Protein AF-A0A8T3L165-F1 (afdb_monomer)

Solvent-accessible surface area (backbone atoms only — not comparable to full-atom values): 11305 Å² total; per-residue (Å²): 134,58,75,65,61,55,51,54,49,50,52,52,50,51,49,52,52,51,53,49,50,53,52,50,53,54,50,51,52,52,50,52,52,51,52,49,52,53,52,53,44,52,54,48,36,54,53,34,47,54,52,31,51,54,48,51,57,51,43,74,76,36,69,90,54,77,60,66,61,44,54,52,29,54,53,50,37,53,51,45,52,49,53,54,72,68,32,74,77,54,68,39,77,89,33,47,66,62,51,51,52,52,52,55,49,53,53,52,49,51,54,51,49,53,52,51,52,53,51,52,51,52,41,50,52,42,48,52,41,54,60,47,48,50,51,52,49,53,51,49,58,75,73,36,92,78,59,61,64,66,62,51,50,50,53,50,49,40,38,49,48,38,55,47,34,62,74,63,74,46,82,63,41,63,57,56,46,50,55,41,50,53,55,54,57,71,55,77,65,96,39,71,71,59,44,55,52,33,49,79,69,69,73,49,120

pLDDT: mean 82.95, std 9.97, range [42.88, 96.94]

Radius of gyration: 33.5 Å; Cα contacts (8 Å, |Δi|>4): 102; chains: 1; bounding box: 68×26×113 Å

Sequence (205 aa):
MTLTGNIYAAVLAAFFVGALFFYTDSQTSRLLQLHSTVYDTIGDIERFEEQLDLHLLKASFFIYYNFDHSHSQLRKIRKRIAEIRENAYLQDPVFAETLAEFGQYEVKLAEKEELILRFATINSLIQNSTTHIPSLTARYLSLFEQSDGQYFKELSRITSAVFLASRSLDKDFLTELRQGVNRLQEYHFKNDAQARMALTLGLTY

Structure (mmCIF, N/CA/C/O backbone):
data_AF-A0A8T3L165-F1
#
_entry.id   AF-A0A8T3L165-F1
#
loop_
_atom_site.group_PDB
_atom_site.id
_atom_site.type_symbol
_atom_site.label_atom_id
_atom_site.label_alt_id
_atom_site.label_comp_id
_atom_site.label_asym_id
_atom_site.label_entity_id
_atom_site.label_seq_id
_atom_site.pdbx_PDB_ins_code
_atom_site.Cartn_x
_atom_site.Cartn_y
_atom_site.Cartn_z
_atom_site.occupancy
_atom_site.B_iso_or_equiv
_atom_site.auth_seq_id
_atom_site.auth_comp_id
_atom_site.auth_asym_id
_atom_site.auth_atom_id
_atom_site.pdbx_PDB_model_num
ATOM 1 N N . MET A 1 1 ? 40.916 3.786 -65.315 1.00 54.97 1 MET A N 1
ATOM 2 C CA . MET A 1 1 ? 40.173 2.987 -64.317 1.00 54.97 1 MET A CA 1
ATOM 3 C C . MET A 1 1 ? 39.649 1.746 -65.011 1.00 54.97 1 MET A C 1
ATOM 5 O O . MET A 1 1 ? 38.899 1.879 -65.968 1.00 54.97 1 MET A O 1
ATOM 9 N N . THR A 1 2 ? 40.120 0.561 -64.628 1.00 66.12 2 THR A N 1
ATOM 10 C CA . THR A 1 2 ? 39.670 -0.702 -65.225 1.00 66.12 2 THR A CA 1
ATOM 11 C C . THR A 1 2 ? 38.274 -1.044 -64.706 1.00 66.12 2 THR A C 1
ATOM 13 O O . THR A 1 2 ? 37.984 -0.844 -63.529 1.00 66.12 2 THR A O 1
ATOM 16 N N . LEU A 1 3 ? 37.407 -1.558 -65.585 1.00 72.75 3 LEU A N 1
ATOM 17 C CA . LEU A 1 3 ? 36.021 -1.948 -65.281 1.00 72.75 3 LEU A CA 1
ATOM 18 C C . LEU A 1 3 ? 35.925 -2.826 -64.015 1.00 72.75 3 LEU A C 1
ATOM 20 O O . LEU A 1 3 ? 35.000 -2.695 -63.220 1.00 72.75 3 LEU A O 1
ATOM 24 N N . THR A 1 4 ? 36.938 -3.665 -63.795 1.00 76.69 4 THR A N 1
ATOM 25 C CA . THR A 1 4 ? 37.092 -4.527 -62.620 1.00 76.69 4 THR A CA 1
ATOM 26 C C . THR A 1 4 ? 37.265 -3.749 -61.314 1.00 76.69 4 THR A C 1
ATOM 28 O O . THR A 1 4 ? 36.644 -4.106 -60.320 1.00 76.69 4 THR A O 1
ATOM 31 N N . GLY A 1 5 ? 38.029 -2.652 -61.303 1.00 80.56 5 GLY A N 1
ATOM 32 C CA . GLY A 1 5 ? 38.211 -1.807 -60.116 1.00 80.56 5 GLY A CA 1
ATOM 33 C C . GLY A 1 5 ? 36.912 -1.148 -59.644 1.00 80.56 5 GLY A C 1
ATOM 34 O O . GLY A 1 5 ? 36.661 -1.073 -58.443 1.00 80.56 5 GLY A O 1
ATOM 35 N N . ASN A 1 6 ? 36.044 -0.758 -60.582 1.00 83.50 6 ASN A N 1
ATOM 36 C CA . ASN A 1 6 ? 34.731 -0.191 -60.261 1.00 83.50 6 ASN A CA 1
ATOM 37 C C . ASN A 1 6 ? 33.781 -1.245 -59.669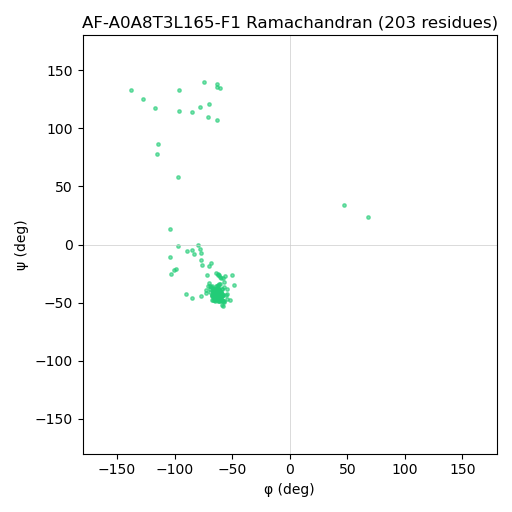 1.00 83.50 6 ASN A C 1
ATOM 39 O O . ASN A 1 6 ? 33.015 -0.934 -58.761 1.00 83.50 6 ASN A O 1
ATOM 43 N N . ILE A 1 7 ? 33.859 -2.496 -60.139 1.00 85.94 7 ILE A N 1
ATOM 44 C CA . ILE A 1 7 ? 33.065 -3.611 -59.601 1.00 85.94 7 ILE A CA 1
ATOM 45 C C . ILE A 1 7 ? 33.499 -3.936 -58.166 1.00 85.94 7 ILE A C 1
ATOM 47 O O . ILE A 1 7 ? 32.648 -4.051 -57.287 1.00 85.94 7 ILE A O 1
ATOM 51 N N . TYR A 1 8 ? 34.807 -4.012 -57.890 1.00 89.56 8 TYR A N 1
ATOM 52 C CA . TYR A 1 8 ? 35.297 -4.243 -56.525 1.00 89.56 8 TYR A CA 1
ATOM 53 C C . TYR A 1 8 ? 34.913 -3.110 -55.566 1.00 89.56 8 TYR A C 1
ATOM 55 O O . TYR A 1 8 ? 34.490 -3.386 -54.444 1.00 89.56 8 TYR A O 1
ATOM 63 N N . ALA A 1 9 ? 34.996 -1.852 -56.011 1.00 88.19 9 ALA A N 1
ATOM 64 C CA . ALA A 1 9 ? 34.559 -0.704 -55.219 1.00 88.19 9 ALA A CA 1
ATOM 65 C C . ALA A 1 9 ? 33.050 -0.749 -54.915 1.00 88.19 9 ALA A C 1
ATOM 67 O O . ALA A 1 9 ? 32.649 -0.484 -53.783 1.00 88.19 9 ALA A O 1
ATOM 68 N N . ALA A 1 10 ? 32.219 -1.142 -55.888 1.00 89.69 10 ALA A N 1
ATOM 69 C CA . ALA A 1 10 ? 30.776 -1.285 -55.698 1.00 89.69 10 ALA A CA 1
ATOM 70 C C . ALA A 1 10 ? 30.421 -2.404 -54.705 1.00 89.69 10 ALA A C 1
ATOM 72 O O . ALA A 1 10 ? 29.557 -2.212 -53.853 1.00 89.69 10 ALA A O 1
ATOM 73 N N . VAL A 1 11 ? 31.110 -3.549 -54.765 1.00 91.12 11 VAL A N 1
ATOM 74 C CA . VAL A 1 11 ? 30.907 -4.661 -53.818 1.00 91.12 11 VAL A CA 1
ATOM 75 C C . VAL A 1 11 ? 31.330 -4.268 -52.400 1.00 91.12 11 VAL A C 1
ATOM 77 O O . VAL A 1 11 ? 30.601 -4.544 -51.449 1.00 91.12 11 VAL A O 1
ATOM 80 N N . LEU A 1 12 ? 32.463 -3.576 -52.247 1.00 92.69 12 LEU A N 1
ATOM 81 C CA . LEU A 1 12 ? 32.908 -3.045 -50.954 1.00 92.69 12 LEU A CA 1
ATOM 82 C C . LEU A 1 12 ? 31.909 -2.035 -50.385 1.00 92.69 12 LEU A C 1
ATOM 84 O O . LEU A 1 12 ? 31.540 -2.137 -49.218 1.00 92.69 12 LEU A O 1
ATOM 88 N N . ALA A 1 13 ? 31.427 -1.099 -51.205 1.00 92.00 13 ALA A N 1
ATOM 89 C CA . ALA A 1 13 ? 30.412 -0.138 -50.788 1.00 92.00 13 ALA A CA 1
ATOM 90 C C . ALA A 1 13 ? 29.114 -0.840 -50.357 1.00 92.00 13 ALA A C 1
ATOM 92 O O . ALA A 1 13 ? 28.582 -0.532 -49.294 1.00 92.00 13 ALA A O 1
ATOM 93 N N . ALA A 1 14 ? 28.643 -1.828 -51.124 1.00 92.44 14 ALA A N 1
ATOM 94 C CA . ALA A 1 14 ? 27.463 -2.616 -50.772 1.00 92.44 14 ALA A CA 1
ATOM 95 C C . ALA A 1 14 ? 27.650 -3.389 -49.455 1.00 92.44 14 ALA A C 1
ATOM 97 O O . ALA A 1 14 ? 26.736 -3.427 -48.634 1.00 92.44 14 ALA A O 1
ATOM 98 N N . PHE A 1 15 ? 28.841 -3.949 -49.215 1.00 94.69 15 PHE A N 1
ATOM 99 C CA . PHE A 1 15 ? 29.172 -4.609 -47.953 1.00 94.69 15 PHE A CA 1
ATOM 100 C C . PHE A 1 15 ? 29.147 -3.631 -46.772 1.00 94.69 15 PHE A C 1
ATOM 102 O O . PHE A 1 15 ? 28.523 -3.925 -45.756 1.00 94.69 15 PHE A O 1
ATOM 109 N N . PHE A 1 16 ? 29.764 -2.453 -46.906 1.00 93.69 16 PHE A N 1
ATOM 110 C CA . PHE A 1 16 ? 29.745 -1.431 -45.856 1.00 93.69 16 PHE A CA 1
ATOM 111 C C . PHE A 1 16 ? 28.333 -0.923 -45.565 1.00 93.69 16 PHE A C 1
ATOM 113 O O . PHE A 1 16 ? 27.973 -0.786 -44.399 1.00 93.69 16 PHE A O 1
ATOM 120 N N . VAL A 1 17 ? 27.518 -0.691 -46.597 1.00 92.38 17 VAL A N 1
ATOM 121 C CA . VAL A 1 17 ? 26.114 -0.292 -46.428 1.00 92.38 17 VAL A CA 1
ATOM 122 C C . VAL A 1 17 ? 25.317 -1.400 -45.739 1.00 92.38 17 VAL A C 1
ATOM 124 O O . VAL A 1 17 ? 24.579 -1.112 -44.803 1.00 92.38 17 VAL A O 1
ATOM 127 N N . GLY A 1 18 ? 25.500 -2.662 -46.138 1.00 90.12 18 GLY A N 1
ATOM 128 C CA . GLY A 1 18 ? 24.843 -3.804 -45.498 1.00 90.12 18 GLY A CA 1
ATOM 129 C C . GLY A 1 18 ? 25.248 -3.979 -44.032 1.00 90.12 18 GLY A C 1
ATOM 130 O O . GLY A 1 18 ? 24.388 -4.167 -43.173 1.00 90.12 18 GLY A O 1
ATOM 131 N N . ALA A 1 19 ? 26.540 -3.853 -43.724 1.00 90.00 19 ALA A N 1
ATOM 132 C CA . ALA A 1 19 ? 27.054 -3.925 -42.359 1.00 90.00 19 ALA A CA 1
ATOM 133 C C . ALA A 1 19 ? 26.548 -2.762 -41.492 1.00 90.00 19 ALA A C 1
ATOM 135 O O . ALA A 1 19 ? 26.150 -2.977 -40.348 1.00 90.00 19 ALA A O 1
ATOM 136 N N . LEU A 1 20 ? 26.519 -1.543 -42.039 1.00 91.31 20 LEU A N 1
ATOM 137 C CA . LEU A 1 20 ? 26.003 -0.366 -41.346 1.00 91.31 20 LEU A CA 1
ATOM 138 C C . LEU A 1 20 ? 24.500 -0.489 -41.089 1.00 91.31 20 LEU A C 1
ATOM 140 O O . LEU A 1 20 ? 24.067 -0.215 -39.975 1.00 91.31 20 LEU A O 1
ATOM 144 N N . PHE A 1 21 ? 23.734 -0.974 -42.071 1.00 92.25 21 PHE A N 1
ATOM 145 C CA . PHE A 1 21 ? 22.305 -1.242 -41.921 1.00 92.25 21 PHE A CA 1
ATOM 146 C C . PHE A 1 21 ? 22.038 -2.257 -40.804 1.00 92.25 21 PHE A C 1
ATOM 148 O O . PHE A 1 21 ? 21.228 -1.995 -39.917 1.00 92.25 21 PHE A O 1
ATOM 155 N N . PHE A 1 22 ? 22.769 -3.376 -40.791 1.00 89.88 22 PHE A N 1
ATOM 156 C CA . PHE A 1 22 ? 22.630 -4.401 -39.754 1.00 89.88 22 PHE A CA 1
ATOM 157 C C . PHE A 1 22 ? 23.020 -3.879 -38.364 1.00 89.88 22 PHE A C 1
ATOM 159 O O . PHE A 1 22 ? 22.353 -4.168 -37.372 1.00 89.88 22 PHE A O 1
ATOM 166 N N . TYR A 1 23 ? 24.074 -3.062 -38.284 1.00 90.81 23 TYR A N 1
ATOM 167 C CA . TYR A 1 23 ? 24.472 -2.406 -37.041 1.00 90.81 23 TYR A CA 1
ATOM 168 C C . TYR A 1 23 ? 23.391 -1.443 -36.532 1.00 90.81 23 TYR A C 1
ATOM 170 O O . TYR A 1 23 ? 23.036 -1.493 -35.353 1.00 90.81 23 TYR A O 1
ATOM 178 N N . THR A 1 24 ? 22.833 -0.597 -37.405 1.00 87.44 24 THR A N 1
ATOM 179 C CA . THR A 1 24 ? 21.750 0.319 -37.026 1.00 87.44 24 THR A CA 1
ATOM 180 C C . THR A 1 24 ? 20.494 -0.429 -36.606 1.00 87.44 24 THR A C 1
ATOM 182 O O . THR A 1 24 ? 19.945 -0.115 -35.559 1.00 87.44 24 THR A O 1
ATOM 185 N N . ASP A 1 25 ? 20.087 -1.461 -37.346 1.00 87.44 25 ASP A N 1
ATOM 186 C CA . ASP A 1 25 ? 18.903 -2.262 -37.029 1.00 87.44 25 ASP A CA 1
ATOM 187 C C . ASP A 1 25 ? 19.039 -2.963 -35.669 1.00 87.44 25 ASP A C 1
ATOM 189 O O . ASP A 1 25 ? 18.139 -2.897 -34.827 1.00 87.44 25 ASP A O 1
ATOM 193 N N . SER A 1 26 ? 20.215 -3.538 -35.393 1.00 86.44 26 SER A N 1
ATOM 194 C CA . SER A 1 26 ? 20.511 -4.155 -34.099 1.00 86.44 26 SER A CA 1
ATOM 195 C C . SER A 1 26 ? 20.467 -3.148 -32.948 1.00 86.44 26 SER A C 1
ATOM 197 O O . SER A 1 26 ? 19.946 -3.473 -31.878 1.00 86.44 26 SER A O 1
ATOM 199 N N . GLN A 1 27 ? 21.018 -1.945 -33.130 1.00 83.25 27 GLN A N 1
ATOM 200 C CA . GLN A 1 27 ? 21.039 -0.924 -32.080 1.00 83.25 27 GLN A CA 1
ATOM 201 C C . GLN A 1 27 ? 19.657 -0.308 -31.858 1.00 83.25 27 GLN A C 1
ATOM 203 O O . GLN A 1 27 ? 19.239 -0.146 -30.712 1.00 83.25 27 GLN A O 1
ATOM 208 N N . THR A 1 28 ? 18.914 -0.028 -32.929 1.00 83.94 28 THR A N 1
ATOM 209 C CA . THR A 1 28 ? 17.535 0.465 -32.856 1.00 83.94 28 THR A CA 1
ATOM 210 C C . THR A 1 28 ? 16.626 -0.558 -32.185 1.00 83.94 28 THR A C 1
ATOM 212 O O . THR A 1 28 ? 15.884 -0.199 -31.274 1.00 83.94 28 THR A O 1
ATOM 215 N N . SER A 1 29 ? 16.726 -1.837 -32.553 1.00 81.62 29 SER A N 1
ATOM 216 C CA . SER A 1 29 ? 15.946 -2.908 -31.923 1.00 81.62 29 SER A CA 1
ATOM 217 C C . SER A 1 29 ? 16.237 -3.021 -30.426 1.00 81.62 29 SER A C 1
ATOM 219 O O . SER A 1 29 ? 15.312 -3.134 -29.621 1.00 81.62 29 SER A O 1
ATOM 221 N N . ARG A 1 30 ? 17.512 -2.923 -30.026 1.00 77.75 30 ARG A N 1
ATOM 222 C CA . ARG A 1 30 ? 17.910 -2.941 -28.613 1.00 77.75 30 ARG A CA 1
ATOM 223 C C . ARG A 1 30 ? 17.371 -1.732 -27.846 1.00 77.75 30 ARG A C 1
ATOM 225 O O . ARG A 1 30 ? 16.877 -1.893 -26.733 1.00 77.75 30 ARG A O 1
ATOM 232 N N . LEU A 1 31 ? 17.441 -0.541 -28.438 1.00 80.62 31 LEU A N 1
ATOM 233 C CA . LEU A 1 31 ? 16.913 0.690 -27.848 1.00 80.62 31 LEU A CA 1
ATOM 234 C C . LEU A 1 31 ? 15.390 0.606 -27.652 1.00 80.62 31 LEU A C 1
ATOM 236 O O . LEU A 1 31 ? 14.887 0.931 -26.580 1.00 80.62 31 LEU A O 1
ATOM 240 N N . LEU A 1 32 ? 14.663 0.115 -28.660 1.00 82.19 32 LEU A N 1
ATOM 241 C CA . LEU A 1 32 ? 13.211 -0.067 -28.597 1.00 82.19 32 LEU A CA 1
ATOM 242 C C . LEU A 1 32 ? 12.805 -1.072 -27.515 1.00 82.19 32 LEU A C 1
ATOM 244 O O . LEU A 1 32 ? 11.874 -0.808 -26.759 1.00 82.19 32 LEU A O 1
ATOM 248 N N . GLN A 1 33 ? 13.520 -2.195 -27.394 1.00 81.50 33 GLN A N 1
ATOM 249 C CA . GLN A 1 33 ? 13.271 -3.176 -26.333 1.00 81.50 33 GLN A CA 1
ATOM 250 C C . GLN A 1 33 ? 13.492 -2.588 -24.935 1.00 81.50 33 GLN A C 1
ATOM 252 O O . GLN A 1 33 ? 12.694 -2.839 -24.028 1.00 81.50 33 GLN A O 1
ATOM 257 N N . LEU A 1 34 ? 14.547 -1.788 -24.755 1.00 78.88 34 LEU A N 1
ATOM 258 C CA . LEU A 1 34 ? 14.828 -1.119 -23.485 1.00 78.88 34 LEU A CA 1
ATOM 259 C C . LEU A 1 34 ? 13.734 -0.108 -23.131 1.00 78.88 34 LEU A C 1
ATOM 261 O O . LEU A 1 34 ? 13.211 -0.159 -22.019 1.00 78.88 34 LEU A O 1
ATOM 265 N N . HIS A 1 35 ? 13.330 0.742 -24.080 1.00 82.94 35 HIS A N 1
ATOM 266 C CA . HIS A 1 35 ? 12.216 1.668 -23.874 1.00 82.94 35 HIS A CA 1
ATOM 267 C C . HIS A 1 35 ? 10.923 0.933 -23.529 1.00 82.94 35 HIS A C 1
ATOM 269 O O . HIS A 1 35 ? 10.284 1.293 -22.546 1.00 82.94 35 HIS A O 1
ATOM 275 N N . SER A 1 36 ? 10.566 -0.114 -24.282 1.00 84.94 36 SER A N 1
ATOM 276 C CA . SER A 1 36 ? 9.379 -0.930 -23.997 1.00 84.94 36 SER A CA 1
ATOM 277 C C . SER A 1 36 ? 9.415 -1.467 -22.572 1.00 84.94 36 SER A C 1
ATOM 279 O O . SER A 1 36 ? 8.453 -1.304 -21.840 1.00 84.94 36 SER A O 1
ATOM 281 N N . THR A 1 37 ? 10.553 -2.017 -22.141 1.00 85.69 37 THR A N 1
ATOM 282 C CA . THR A 1 37 ? 10.697 -2.583 -20.793 1.00 85.69 37 THR A CA 1
ATOM 283 C C . THR A 1 37 ? 10.477 -1.532 -19.703 1.00 85.69 37 THR A C 1
ATOM 285 O O . THR A 1 37 ? 9.804 -1.804 -18.709 1.00 85.69 37 THR A O 1
ATOM 288 N N . VAL A 1 38 ? 11.029 -0.326 -19.872 1.00 85.75 38 VAL A N 1
ATOM 289 C CA . VAL A 1 38 ? 10.831 0.772 -18.914 1.00 85.75 38 VAL A CA 1
ATOM 290 C C . VAL A 1 38 ? 9.366 1.204 -18.900 1.00 85.75 38 VAL A C 1
ATOM 292 O O . VAL A 1 38 ? 8.776 1.273 -17.826 1.00 85.75 38 VAL A O 1
ATOM 295 N N . TYR A 1 39 ? 8.756 1.411 -20.068 1.00 87.94 39 TYR A N 1
ATOM 296 C CA . TYR A 1 39 ? 7.337 1.759 -20.176 1.00 87.94 39 TYR A CA 1
ATOM 297 C C . TYR A 1 39 ? 6.423 0.707 -19.545 1.00 87.94 39 TYR A C 1
ATOM 299 O O . TYR A 1 39 ? 5.533 1.060 -18.776 1.00 87.94 39 TYR A O 1
ATOM 307 N N . ASP A 1 40 ? 6.676 -0.575 -19.800 1.00 90.25 40 ASP A N 1
ATOM 308 C CA . ASP A 1 40 ? 5.917 -1.682 -19.216 1.00 90.25 40 ASP A CA 1
ATOM 309 C C . ASP A 1 40 ? 6.058 -1.703 -17.688 1.00 90.25 40 ASP A C 1
ATOM 311 O O . ASP A 1 40 ? 5.090 -1.945 -16.968 1.00 90.25 40 ASP A O 1
ATOM 315 N N . THR A 1 41 ? 7.256 -1.400 -17.175 1.00 89.75 41 THR A N 1
ATOM 316 C CA . THR A 1 41 ? 7.516 -1.327 -15.731 1.00 89.75 41 THR A CA 1
ATOM 317 C C . THR A 1 41 ? 6.759 -0.169 -15.082 1.00 89.75 41 THR A C 1
ATOM 319 O O . THR A 1 41 ? 6.192 -0.340 -14.002 1.00 89.75 41 THR A O 1
ATOM 322 N N . ILE A 1 42 ? 6.708 0.988 -15.745 1.00 90.75 42 ILE A N 1
ATOM 323 C CA . ILE A 1 42 ? 5.940 2.155 -15.292 1.00 90.75 42 ILE A CA 1
ATOM 324 C C . ILE A 1 42 ? 4.443 1.846 -15.307 1.00 90.75 42 ILE A C 1
ATOM 326 O O . ILE A 1 42 ? 3.777 2.029 -14.291 1.00 90.75 42 ILE A O 1
ATOM 330 N N . GLY A 1 43 ? 3.929 1.289 -16.405 1.00 93.06 43 GLY A N 1
ATOM 331 C CA . GLY A 1 43 ? 2.522 0.899 -16.501 1.00 93.06 43 GLY A CA 1
ATOM 332 C C . GLY A 1 43 ? 2.129 -0.157 -15.461 1.00 93.06 43 GLY A C 1
ATOM 333 O O . GLY A 1 43 ? 1.024 -0.134 -14.920 1.00 93.06 43 GLY A O 1
ATOM 334 N N . ASP A 1 44 ? 3.043 -1.066 -15.113 1.00 94.56 44 ASP A N 1
ATOM 335 C CA . ASP A 1 44 ? 2.841 -2.009 -14.015 1.00 94.56 44 ASP A CA 1
ATOM 336 C C . ASP A 1 44 ? 2.749 -1.316 -12.650 1.00 94.56 44 ASP A C 1
ATOM 338 O O . ASP A 1 44 ? 1.890 -1.690 -11.849 1.00 94.56 44 ASP A O 1
ATOM 342 N N . ILE A 1 45 ? 3.612 -0.329 -12.380 1.00 94.50 45 ILE A N 1
ATOM 343 C CA . ILE A 1 45 ? 3.568 0.475 -11.149 1.00 94.50 45 ILE A CA 1
ATOM 344 C C . ILE A 1 45 ? 2.215 1.175 -11.032 1.00 94.50 45 ILE A C 1
ATOM 346 O O . ILE A 1 45 ? 1.540 0.999 -10.018 1.00 94.50 45 ILE A O 1
ATOM 350 N N . GLU A 1 46 ? 1.793 1.884 -12.080 1.00 94.31 46 GLU A N 1
ATOM 351 C CA . GLU A 1 46 ? 0.509 2.594 -12.123 1.00 94.31 46 GLU A CA 1
ATOM 352 C C . GLU A 1 46 ? -0.658 1.639 -11.861 1.00 94.31 46 GLU A C 1
ATOM 354 O O . GLU A 1 46 ? -1.478 1.866 -10.973 1.00 94.31 46 GLU A O 1
ATOM 359 N N . ARG A 1 47 ? -0.684 0.491 -12.546 1.00 96.94 47 ARG A N 1
ATOM 360 C CA . ARG A 1 47 ? -1.724 -0.526 -12.352 1.00 96.94 47 ARG A CA 1
ATOM 361 C C . ARG A 1 47 ? -1.751 -1.078 -10.924 1.00 96.94 47 ARG A C 1
ATOM 363 O O . ARG A 1 47 ? -2.828 -1.351 -10.388 1.00 96.94 47 ARG A O 1
ATOM 370 N N . PHE A 1 48 ? -0.594 -1.320 -10.306 1.00 96.38 48 PHE A N 1
ATOM 371 C CA . PHE A 1 48 ? -0.549 -1.781 -8.915 1.00 96.38 48 PHE A CA 1
ATOM 372 C C . PHE A 1 48 ? -0.978 -0.688 -7.936 1.00 96.38 48 PHE A C 1
ATOM 374 O O . PHE A 1 48 ? -1.603 -1.009 -6.923 1.00 96.38 48 PHE A O 1
ATOM 381 N N . GLU A 1 49 ? -0.696 0.577 -8.240 1.00 94.81 49 GLU A N 1
ATOM 382 C CA . GLU A 1 49 ? -1.149 1.721 -7.455 1.00 94.81 49 GLU A CA 1
ATOM 383 C C . GLU A 1 49 ? -2.671 1.900 -7.537 1.00 94.81 49 GLU A C 1
ATOM 385 O O . GLU A 1 49 ? -3.324 2.001 -6.500 1.00 94.81 49 GLU A O 1
ATOM 390 N N . GLU A 1 50 ? -3.267 1.789 -8.725 1.00 95.25 50 GLU A N 1
ATOM 391 C CA . GLU A 1 50 ? -4.727 1.791 -8.890 1.00 95.25 50 GLU A CA 1
ATOM 392 C C . GLU A 1 50 ? -5.396 0.656 -8.100 1.00 95.25 50 GLU A C 1
ATOM 394 O O . GLU A 1 50 ? -6.419 0.846 -7.436 1.00 95.25 50 GLU A O 1
ATOM 399 N N . GLN A 1 51 ? -4.810 -0.547 -8.138 1.00 94.56 51 GLN A N 1
ATOM 400 C CA . GLN A 1 51 ? -5.303 -1.681 -7.353 1.00 94.56 51 GLN A CA 1
ATOM 401 C C . GLN A 1 51 ? -5.186 -1.419 -5.851 1.00 94.56 51 GLN A C 1
ATOM 403 O O . GLN A 1 51 ? -6.105 -1.755 -5.100 1.00 94.56 51 GLN A O 1
ATOM 408 N N . LEU A 1 52 ? -4.072 -0.837 -5.403 1.00 94.38 52 LEU A N 1
ATOM 409 C CA . LEU A 1 52 ? -3.876 -0.444 -4.012 1.00 94.38 52 LEU A CA 1
ATOM 410 C C . LEU A 1 52 ? -4.952 0.557 -3.580 1.00 94.38 52 LEU A C 1
ATOM 412 O O . LEU A 1 52 ? -5.610 0.330 -2.566 1.00 94.38 52 LEU A O 1
ATOM 416 N N . ASP A 1 53 ? -5.194 1.596 -4.371 1.00 93.06 53 ASP A N 1
ATOM 417 C CA . ASP A 1 53 ? -6.181 2.631 -4.068 1.00 93.06 53 ASP A CA 1
ATOM 418 C C . ASP A 1 53 ? -7.604 2.068 -4.022 1.00 93.06 53 ASP A C 1
ATOM 420 O O . ASP A 1 53 ? -8.363 2.367 -3.098 1.00 93.06 53 ASP A O 1
ATOM 424 N N . LEU A 1 54 ? -7.952 1.155 -4.934 1.00 92.56 54 LEU A N 1
ATOM 425 C CA . LEU A 1 54 ? -9.219 0.422 -4.888 1.00 92.56 54 LEU A CA 1
ATOM 426 C C . LEU A 1 54 ? -9.368 -0.374 -3.580 1.00 92.56 54 LEU A C 1
ATOM 428 O O . LEU A 1 54 ? -10.447 -0.411 -2.983 1.00 92.56 54 LEU A O 1
ATOM 432 N N . HIS A 1 55 ? -8.304 -1.047 -3.142 1.00 89.88 55 HIS A N 1
ATOM 433 C CA . HIS A 1 55 ? -8.309 -1.817 -1.902 1.00 89.88 55 HIS A CA 1
ATOM 434 C C . HIS A 1 55 ? -8.448 -0.912 -0.672 1.00 89.88 55 HIS A C 1
ATOM 436 O O . HIS A 1 55 ? -9.220 -1.243 0.227 1.00 89.88 55 HIS A O 1
ATOM 442 N N . LEU A 1 56 ? -7.778 0.241 -0.646 1.00 89.38 56 LEU A N 1
ATOM 443 C CA . LEU A 1 56 ? -7.906 1.227 0.431 1.00 89.38 56 LEU A CA 1
ATOM 444 C C . LEU A 1 56 ? -9.301 1.852 0.476 1.00 89.38 56 LEU A C 1
ATOM 446 O O . LEU A 1 56 ? -9.878 1.976 1.553 1.00 89.38 56 LEU A O 1
ATOM 450 N N . LEU A 1 57 ? -9.882 2.162 -0.685 1.00 89.12 57 LEU A N 1
ATOM 451 C CA . LEU A 1 57 ? -11.252 2.656 -0.781 1.00 89.12 57 LEU A CA 1
ATOM 452 C C . LEU A 1 57 ? -12.253 1.618 -0.265 1.00 89.12 57 LEU A C 1
ATOM 454 O O . LEU A 1 57 ? -13.162 1.945 0.487 1.00 89.12 57 LEU A O 1
A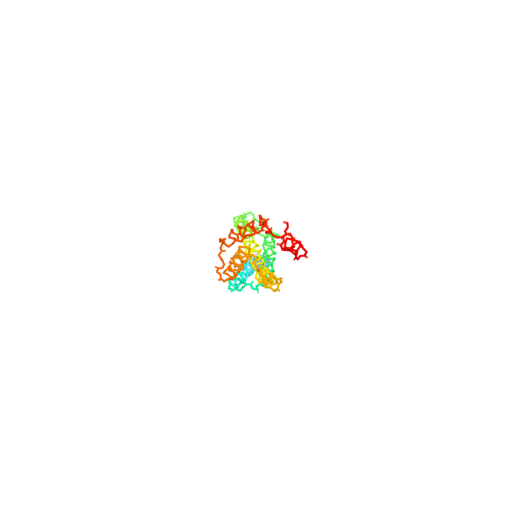TOM 458 N N . LYS A 1 58 ? -12.090 0.337 -0.612 1.00 86.75 58 LYS A N 1
ATOM 459 C CA . LYS A 1 58 ? -12.926 -0.725 -0.028 1.00 86.75 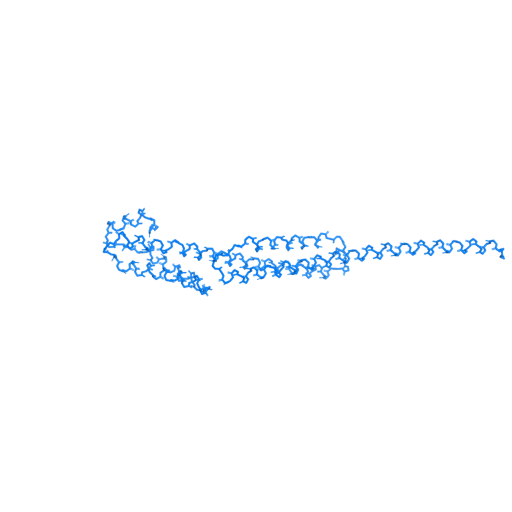58 LYS A CA 1
ATOM 460 C C . LYS A 1 58 ? -12.735 -0.793 1.486 1.00 86.75 58 LYS A C 1
ATOM 462 O O . LYS A 1 58 ? -13.715 -0.859 2.223 1.00 86.75 58 LYS A O 1
ATOM 467 N N . ALA A 1 59 ? -11.493 -0.728 1.953 1.00 84.31 59 ALA A N 1
ATOM 468 C CA . ALA A 1 59 ? -11.169 -0.761 3.372 1.00 84.31 59 ALA A CA 1
ATOM 469 C C . ALA A 1 59 ? -11.758 0.418 4.164 1.00 84.31 59 ALA A C 1
ATOM 471 O O . ALA A 1 59 ? -12.005 0.274 5.357 1.00 84.31 59 ALA A O 1
ATOM 472 N N . SER A 1 60 ? -12.025 1.564 3.527 1.00 81.00 60 SER A N 1
ATOM 473 C CA . SER A 1 60 ? -12.706 2.686 4.184 1.00 81.00 60 SER A CA 1
ATOM 474 C C . SER A 1 60 ? -14.212 2.473 4.353 1.00 81.00 60 SER A C 1
ATOM 476 O O . SER A 1 60 ? -14.829 3.145 5.169 1.00 81.00 60 SER A O 1
ATOM 478 N N . PHE A 1 61 ? -14.831 1.545 3.621 1.00 80.56 61 PHE A N 1
ATOM 479 C CA . PHE A 1 61 ? -16.254 1.222 3.793 1.00 80.56 61 PHE A CA 1
ATOM 480 C C . PHE A 1 61 ? -16.501 -0.019 4.655 1.00 80.56 61 PHE A C 1
ATOM 482 O O . PHE A 1 61 ? -17.594 -0.176 5.201 1.00 80.56 61 PHE A O 1
ATOM 489 N N . PHE A 1 62 ? -15.513 -0.906 4.793 1.00 78.19 62 PHE A N 1
ATOM 490 C CA . PHE A 1 62 ? -15.665 -2.175 5.502 1.00 78.19 62 PHE A CA 1
ATOM 491 C C . PHE A 1 62 ? -14.751 -2.247 6.732 1.00 78.19 62 PHE A C 1
ATOM 493 O O . PHE A 1 62 ? -13.534 -2.284 6.600 1.00 78.19 62 PHE A O 1
ATOM 500 N N . ILE A 1 63 ? -15.347 -2.362 7.927 1.00 67.50 63 ILE A N 1
ATOM 501 C CA . ILE A 1 63 ? -14.622 -2.526 9.207 1.00 67.50 63 ILE A CA 1
ATOM 502 C C . ILE A 1 63 ? -13.729 -3.778 9.195 1.00 67.50 63 ILE A C 1
ATOM 504 O O . ILE A 1 63 ? -12.619 -3.760 9.713 1.00 67.50 63 ILE A O 1
ATOM 508 N N . TYR A 1 64 ? -14.212 -4.867 8.591 1.00 70.69 64 TYR A N 1
ATOM 509 C CA . TYR A 1 64 ? -13.544 -6.172 8.553 1.00 70.69 64 TYR A CA 1
ATOM 510 C C . TYR A 1 64 ? -12.773 -6.361 7.247 1.00 70.69 64 TYR A C 1
ATOM 512 O O . TYR A 1 64 ? -13.059 -7.270 6.464 1.00 70.69 64 TYR A O 1
ATOM 520 N N . TYR A 1 65 ? -11.836 -5.460 6.969 1.00 78.94 65 TYR A N 1
ATOM 521 C CA . TYR A 1 65 ? -11.056 -5.509 5.740 1.00 78.94 65 TYR A CA 1
ATOM 522 C C . TYR A 1 65 ? -9.702 -6.201 5.939 1.00 78.94 65 TYR A C 1
ATOM 524 O O . TYR A 1 65 ? -8.963 -5.881 6.868 1.00 78.94 65 TYR A O 1
ATOM 532 N N . ASN A 1 66 ? -9.348 -7.126 5.039 1.00 79.88 66 ASN A N 1
ATOM 533 C CA . ASN A 1 66 ? -8.030 -7.759 5.037 1.00 79.88 66 ASN A CA 1
ATOM 534 C C . ASN A 1 66 ? -7.001 -6.902 4.270 1.00 79.88 66 ASN A C 1
ATOM 536 O O . ASN A 1 66 ? -7.069 -6.773 3.045 1.00 79.88 66 ASN A O 1
ATOM 540 N N . PHE A 1 67 ? -6.011 -6.373 4.991 1.00 85.31 67 PHE A N 1
ATOM 541 C CA . PHE A 1 67 ? -4.935 -5.536 4.451 1.00 85.31 67 PHE A CA 1
ATOM 542 C C . PHE A 1 67 ? -3.814 -6.300 3.724 1.00 85.31 67 PHE A C 1
ATOM 544 O O . PHE A 1 67 ? -2.958 -5.662 3.108 1.00 85.31 67 PHE A O 1
ATOM 551 N N . ASP A 1 68 ? -3.834 -7.637 3.699 1.00 86.94 68 ASP A N 1
ATOM 552 C CA . ASP A 1 68 ? -2.844 -8.461 2.984 1.00 86.94 68 ASP A CA 1
ATOM 553 C C . ASP A 1 68 ? -2.726 -8.079 1.504 1.00 86.94 68 ASP A C 1
ATOM 555 O O . ASP A 1 68 ? -1.631 -8.032 0.938 1.00 86.94 68 ASP A O 1
ATOM 559 N N . HIS A 1 69 ? -3.858 -7.762 0.869 1.00 88.50 69 HIS A N 1
ATOM 560 C CA . HIS A 1 69 ? -3.873 -7.323 -0.522 1.00 88.50 69 HIS A CA 1
ATOM 561 C C . HIS A 1 69 ? -3.141 -5.992 -0.701 1.00 88.50 69 HIS A C 1
ATOM 563 O O . HIS A 1 69 ? -2.312 -5.883 -1.603 1.00 88.50 69 HIS A O 1
ATOM 569 N N . SER A 1 70 ? -3.373 -5.015 0.180 1.00 89.62 70 SER A N 1
ATOM 570 C CA . SER A 1 70 ? -2.684 -3.721 0.145 1.00 89.62 70 SER A CA 1
ATOM 571 C C . SER A 1 70 ? -1.172 -3.889 0.336 1.00 89.62 70 SER A C 1
ATOM 573 O O . SER A 1 70 ? -0.386 -3.345 -0.439 1.00 89.62 70 SER A O 1
ATOM 575 N N . HIS A 1 71 ? -0.750 -4.723 1.292 1.00 90.56 71 HIS A N 1
ATOM 576 C CA . HIS A 1 71 ? 0.666 -5.052 1.491 1.00 90.56 71 HIS A CA 1
ATOM 577 C C . HIS A 1 71 ? 1.288 -5.749 0.277 1.00 90.56 71 HIS A C 1
ATOM 579 O O . HIS A 1 71 ? 2.419 -5.445 -0.108 1.00 90.56 71 HIS A O 1
ATOM 585 N N . SER A 1 72 ? 0.552 -6.664 -0.357 1.00 92.88 72 SER A N 1
ATOM 586 C CA . SER A 1 72 ? 1.000 -7.336 -1.575 1.00 92.88 72 SER A CA 1
ATOM 587 C C . SER A 1 72 ? 1.240 -6.345 -2.716 1.00 92.88 72 SER A C 1
ATOM 589 O O . SER A 1 72 ? 2.277 -6.435 -3.376 1.00 92.88 72 SER A O 1
ATOM 591 N N . GLN A 1 73 ? 0.331 -5.385 -2.930 1.00 93.19 73 GLN A N 1
ATOM 592 C CA . GLN A 1 73 ? 0.500 -4.373 -3.979 1.00 93.19 73 GLN A CA 1
ATOM 593 C C . GLN A 1 73 ? 1.684 -3.448 -3.691 1.00 93.19 73 GLN A C 1
ATOM 595 O O . GLN A 1 73 ? 2.531 -3.282 -4.564 1.00 93.19 73 GLN A O 1
ATOM 600 N N . LEU A 1 74 ? 1.836 -2.955 -2.456 1.00 93.56 74 LEU A N 1
ATOM 601 C CA . LEU A 1 74 ? 3.007 -2.162 -2.051 1.00 93.56 74 LEU A CA 1
ATOM 602 C C . LEU A 1 74 ? 4.326 -2.902 -2.321 1.00 93.56 74 LEU A C 1
ATOM 604 O O . LEU A 1 74 ? 5.267 -2.332 -2.872 1.00 93.56 74 LEU A O 1
ATOM 608 N N . ARG A 1 75 ? 4.387 -4.204 -2.006 1.00 94.75 75 ARG A N 1
ATOM 609 C CA . ARG A 1 75 ? 5.573 -5.028 -2.283 1.00 94.75 75 ARG A CA 1
ATOM 610 C C . ARG A 1 75 ? 5.866 -5.141 -3.780 1.00 94.75 75 ARG A C 1
ATOM 612 O O . ARG A 1 75 ? 7.032 -5.138 -4.169 1.00 94.75 75 ARG A O 1
ATOM 619 N N . LYS A 1 76 ? 4.833 -5.271 -4.617 1.00 95.31 76 LYS A N 1
ATOM 620 C CA . LYS A 1 76 ? 4.993 -5.320 -6.079 1.00 95.31 76 LYS A CA 1
ATOM 621 C C . LYS A 1 76 ? 5.477 -3.982 -6.633 1.00 95.31 76 LYS A C 1
ATOM 623 O O . LYS A 1 76 ? 6.412 -3.996 -7.426 1.00 95.31 76 LYS A O 1
ATOM 628 N N . ILE A 1 77 ? 4.915 -2.862 -6.170 1.00 94.50 77 ILE A N 1
ATOM 629 C CA . ILE A 1 77 ? 5.357 -1.513 -6.554 1.00 94.50 77 ILE A CA 1
ATOM 630 C C . ILE A 1 77 ? 6.837 -1.332 -6.203 1.00 94.50 77 ILE A C 1
ATOM 632 O O . ILE A 1 77 ? 7.643 -1.053 -7.085 1.00 94.50 77 ILE A O 1
ATOM 636 N N . ARG A 1 78 ? 7.230 -1.606 -4.951 1.00 93.75 78 ARG A N 1
ATOM 637 C CA . ARG A 1 78 ? 8.635 -1.536 -4.508 1.00 93.75 78 ARG A CA 1
ATOM 638 C C . ARG A 1 78 ? 9.569 -2.383 -5.361 1.00 93.75 78 ARG A C 1
ATOM 640 O O . ARG A 1 78 ? 10.658 -1.942 -5.708 1.00 93.75 78 ARG A O 1
ATOM 647 N N . LYS A 1 79 ? 9.139 -3.598 -5.712 1.00 94.75 79 LYS A N 1
ATOM 648 C CA . LYS A 1 79 ? 9.916 -4.474 -6.588 1.00 94.75 79 LYS A CA 1
ATOM 649 C C . LYS A 1 79 ? 10.135 -3.833 -7.964 1.00 94.75 79 LYS A C 1
ATOM 651 O O . LYS A 1 79 ? 11.264 -3.829 -8.435 1.00 94.75 79 LYS A O 1
ATOM 656 N N . ARG A 1 80 ? 9.091 -3.273 -8.585 1.00 93.38 80 ARG A N 1
ATOM 657 C CA . ARG A 1 80 ? 9.211 -2.594 -9.886 1.00 93.38 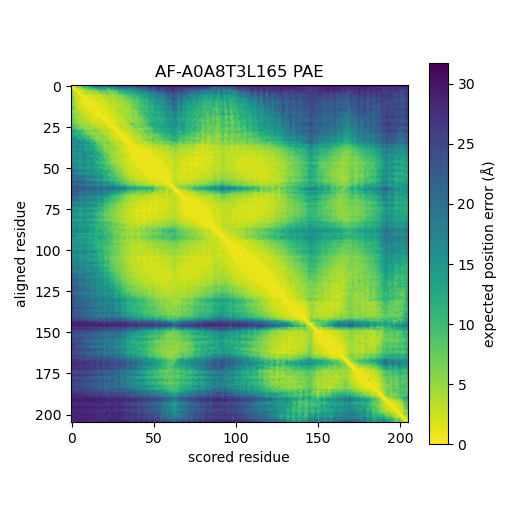80 ARG A CA 1
ATOM 658 C C . ARG A 1 80 ? 10.079 -1.333 -9.808 1.00 93.38 80 ARG A C 1
ATOM 660 O O . ARG A 1 80 ? 10.901 -1.120 -10.687 1.00 93.38 80 ARG A O 1
ATOM 667 N N . ILE A 1 81 ? 9.979 -0.548 -8.733 1.00 91.81 81 ILE A N 1
ATOM 668 C CA . ILE A 1 81 ? 10.872 0.604 -8.503 1.00 91.81 81 ILE A CA 1
ATOM 669 C C . ILE A 1 81 ? 12.334 0.154 -8.406 1.00 91.81 81 ILE A C 1
ATOM 671 O O . ILE A 1 81 ? 13.207 0.763 -9.021 1.00 91.81 81 ILE A O 1
ATOM 675 N N . ALA A 1 82 ? 12.614 -0.930 -7.676 1.00 91.25 82 ALA A N 1
ATOM 676 C CA . ALA A 1 82 ? 13.966 -1.477 -7.585 1.00 91.25 82 ALA A CA 1
ATOM 677 C C . ALA A 1 82 ? 14.498 -1.914 -8.962 1.00 91.25 82 ALA A C 1
ATOM 679 O O . ALA A 1 82 ? 15.643 -1.616 -9.289 1.00 91.25 82 ALA A O 1
ATOM 680 N N . GLU A 1 83 ? 13.656 -2.532 -9.798 1.00 91.19 83 GLU A N 1
ATOM 681 C CA . GLU A 1 83 ? 14.007 -2.898 -11.178 1.00 91.19 83 GLU A CA 1
ATOM 682 C C . GLU A 1 83 ? 14.348 -1.666 -12.040 1.00 91.19 83 GLU A C 1
ATOM 684 O O . GLU A 1 83 ? 15.305 -1.717 -12.810 1.00 91.19 83 GLU A O 1
ATOM 689 N N . ILE A 1 84 ? 13.634 -0.542 -11.881 1.00 88.75 84 ILE A N 1
ATOM 690 C CA . ILE A 1 84 ? 13.963 0.738 -12.541 1.00 88.75 84 ILE A CA 1
ATOM 691 C C . ILE A 1 84 ? 15.314 1.265 -12.046 1.00 88.75 84 ILE A C 1
ATOM 693 O O . ILE A 1 84 ? 16.158 1.657 -12.851 1.00 88.75 84 ILE A O 1
ATOM 697 N N . ARG A 1 85 ? 15.552 1.236 -10.729 1.00 86.94 85 ARG A N 1
ATOM 698 C CA . ARG A 1 85 ? 16.798 1.727 -10.124 1.00 86.94 85 ARG A CA 1
ATOM 699 C C . ARG A 1 85 ? 18.013 0.912 -10.556 1.00 86.94 85 ARG A C 1
ATOM 701 O O . ARG A 1 85 ? 19.085 1.465 -10.759 1.00 86.94 85 ARG A O 1
ATOM 708 N N . GLU A 1 86 ? 17.866 -0.397 -10.689 1.00 88.75 86 GLU A N 1
ATOM 709 C CA . GLU A 1 86 ? 18.950 -1.304 -11.078 1.00 88.75 86 GLU A CA 1
ATOM 710 C C . GLU A 1 86 ? 19.133 -1.391 -12.604 1.00 88.75 86 GLU A C 1
ATOM 712 O O . GLU A 1 86 ? 20.080 -2.019 -13.084 1.00 88.75 86 GLU A O 1
ATOM 717 N N . ASN A 1 87 ? 18.265 -0.739 -13.388 1.00 86.62 87 ASN A N 1
ATOM 718 C CA . ASN A 1 87 ? 18.344 -0.760 -14.840 1.00 86.62 87 ASN A CA 1
ATOM 719 C C . ASN A 1 87 ? 19.547 0.050 -15.345 1.00 86.62 87 ASN A C 1
ATOM 721 O O . ASN A 1 87 ? 19.547 1.280 -15.322 1.00 86.62 87 ASN A O 1
ATOM 725 N N . ALA A 1 88 ? 20.550 -0.651 -15.877 1.00 84.12 88 ALA A N 1
ATOM 726 C CA . ALA A 1 88 ? 21.781 -0.055 -16.393 1.00 84.12 88 ALA A CA 1
ATOM 727 C C . ALA A 1 88 ? 21.562 1.011 -17.486 1.00 84.12 88 ALA A C 1
ATOM 729 O O . ALA A 1 88 ? 22.392 1.902 -17.621 1.00 84.12 88 ALA A O 1
ATOM 730 N N . TYR A 1 89 ? 20.468 0.943 -18.254 1.00 82.31 89 TYR A N 1
ATOM 731 C CA . TYR A 1 89 ? 20.146 1.942 -19.279 1.00 82.31 89 TYR A CA 1
ATOM 732 C C . TYR A 1 89 ? 19.759 3.293 -18.671 1.00 82.31 89 TYR A C 1
ATOM 734 O O . TYR A 1 89 ? 20.161 4.335 -19.176 1.00 82.31 89 TYR A O 1
ATOM 742 N N . LEU A 1 90 ? 19.023 3.274 -17.558 1.00 83.31 90 LEU A N 1
ATOM 743 C CA . LEU A 1 90 ? 18.582 4.490 -16.875 1.00 83.31 90 LEU A CA 1
ATOM 744 C C . LEU A 1 90 ? 19.697 5.143 -16.052 1.00 83.31 90 LEU A C 1
ATOM 746 O O . LEU A 1 90 ? 19.556 6.294 -15.665 1.00 83.31 90 LEU A O 1
ATOM 750 N N . GLN A 1 91 ? 20.811 4.441 -15.822 1.00 86.06 91 GLN A N 1
ATOM 751 C CA . GLN A 1 91 ? 21.995 4.984 -15.145 1.00 86.06 91 GLN A CA 1
ATOM 752 C C . GLN A 1 91 ? 22.847 5.900 -16.038 1.00 86.06 91 GLN A C 1
ATOM 754 O O . GLN A 1 91 ? 23.808 6.502 -15.554 1.00 86.06 91 GLN A O 1
ATOM 759 N N . ASP A 1 92 ? 22.534 6.003 -17.332 1.00 86.75 92 ASP A N 1
ATOM 760 C CA . ASP A 1 92 ? 23.190 6.967 -18.213 1.00 86.75 92 ASP A CA 1
ATOM 761 C C . ASP A 1 92 ? 22.887 8.408 -17.740 1.00 86.75 92 ASP A C 1
ATOM 763 O O . ASP A 1 92 ? 21.730 8.713 -17.434 1.00 86.75 92 ASP A O 1
ATOM 767 N N . PRO A 1 93 ? 23.883 9.318 -17.695 1.00 87.94 93 PRO A N 1
ATOM 768 C CA . PRO A 1 93 ? 23.678 10.720 -17.327 1.00 87.94 93 PRO A CA 1
ATOM 769 C C . PRO A 1 93 ? 22.546 11.430 -18.082 1.00 87.94 93 PRO A C 1
ATOM 771 O O . PRO A 1 93 ? 21.963 12.370 -17.546 1.00 87.94 93 PRO A O 1
ATOM 774 N N . VAL A 1 94 ? 22.212 10.985 -19.299 1.00 86.50 94 VAL A N 1
ATOM 775 C CA . VAL A 1 94 ? 21.087 11.512 -20.088 1.00 86.50 94 VAL A CA 1
ATOM 776 C C . VAL A 1 94 ? 19.738 11.337 -19.370 1.00 86.50 94 VAL A C 1
ATOM 778 O O . VAL A 1 94 ? 18.845 12.158 -19.562 1.00 86.50 94 VAL A O 1
ATOM 781 N N . PHE A 1 95 ? 19.591 10.329 -18.505 1.00 85.44 95 PHE A N 1
ATOM 782 C CA . PHE A 1 95 ? 18.357 10.031 -17.761 1.00 85.44 95 PHE A CA 1
ATOM 783 C C . PHE A 1 95 ? 18.406 10.448 -16.284 1.00 85.44 95 PHE A C 1
ATOM 785 O O . PHE A 1 95 ? 17.541 10.054 -15.498 1.00 85.44 95 PHE A O 1
ATOM 792 N N . ALA A 1 96 ? 19.389 11.262 -15.886 1.00 87.06 96 ALA A N 1
ATOM 793 C CA . ALA A 1 96 ? 19.566 11.673 -14.492 1.00 87.06 96 ALA A CA 1
ATOM 794 C C . ALA A 1 96 ? 18.319 12.359 -13.898 1.00 87.06 96 ALA A C 1
ATOM 796 O O . ALA A 1 96 ? 17.990 12.136 -12.734 1.00 87.06 96 ALA A O 1
ATOM 797 N N . GLU A 1 97 ? 17.606 13.159 -14.696 1.00 88.81 97 GLU A N 1
ATOM 798 C CA . GLU A 1 97 ? 16.366 13.823 -14.276 1.00 88.81 97 GLU A CA 1
ATOM 799 C C . GLU A 1 97 ? 15.241 12.814 -14.015 1.00 88.81 97 GLU A C 1
ATOM 801 O O . GLU A 1 97 ? 14.636 12.832 -12.946 1.00 88.81 97 GLU A O 1
ATOM 806 N N . THR A 1 98 ? 15.025 11.866 -14.929 1.00 86.12 98 THR A N 1
ATOM 807 C CA . THR A 1 98 ? 14.027 10.800 -14.763 1.00 86.12 98 THR A CA 1
ATOM 808 C C . THR A 1 98 ? 14.304 9.960 -13.516 1.00 86.12 98 THR A C 1
ATOM 810 O O . THR A 1 98 ? 13.390 9.676 -12.744 1.00 86.12 98 THR A O 1
ATOM 813 N N . LEU A 1 99 ? 15.566 9.597 -13.262 1.00 87.25 99 LEU A N 1
ATOM 814 C CA . LEU A 1 99 ? 15.940 8.899 -12.028 1.00 87.25 99 LEU A CA 1
ATOM 815 C C . LEU A 1 99 ? 15.670 9.743 -10.774 1.00 87.25 99 LEU A C 1
ATOM 817 O O . LEU A 1 99 ? 15.239 9.200 -9.755 1.00 87.25 99 LEU A O 1
ATOM 821 N N . ALA A 1 100 ? 15.900 11.057 -10.834 1.00 90.06 100 ALA A N 1
ATOM 822 C CA . ALA A 1 100 ? 15.594 11.954 -9.726 1.00 90.06 100 ALA A CA 1
ATOM 823 C C . ALA A 1 100 ? 14.082 12.027 -9.449 1.00 90.06 100 ALA A C 1
ATOM 825 O O . ALA A 1 100 ? 13.678 11.980 -8.286 1.00 90.06 100 ALA A O 1
ATOM 826 N N . GLU A 1 101 ? 13.243 12.076 -10.488 1.00 90.12 101 GLU A N 1
ATOM 827 C CA . GLU A 1 101 ? 11.782 12.012 -10.349 1.00 90.12 101 GLU A CA 1
ATOM 828 C C . GLU A 1 101 ? 11.321 10.687 -9.729 1.00 90.12 101 GLU A C 1
ATOM 830 O O . GLU A 1 101 ? 10.501 10.695 -8.808 1.00 90.12 101 GLU A O 1
ATOM 835 N N . PHE A 1 102 ? 11.900 9.553 -10.144 1.00 88.69 102 PHE A N 1
ATOM 836 C CA . PHE A 1 102 ? 11.632 8.259 -9.506 1.00 88.69 102 PHE A CA 1
ATOM 837 C C . PHE A 1 102 ? 12.033 8.238 -8.032 1.00 88.69 102 PHE A C 1
ATOM 839 O O . PHE A 1 102 ? 11.298 7.694 -7.208 1.00 88.69 102 PHE A O 1
ATOM 846 N N . GLY A 1 103 ? 13.154 8.869 -7.679 1.00 90.44 103 GLY A N 1
ATOM 847 C CA . GLY A 1 103 ? 13.555 9.032 -6.283 1.00 90.44 103 GLY A CA 1
ATOM 848 C C . GLY A 1 103 ? 12.526 9.826 -5.473 1.00 90.44 103 GLY A C 1
ATOM 849 O O . GLY A 1 103 ? 12.179 9.439 -4.359 1.00 90.44 103 GLY A O 1
ATOM 850 N N . GLN A 1 104 ? 11.971 10.903 -6.036 1.00 94.00 104 GLN A N 1
ATOM 851 C CA . GLN A 1 104 ? 10.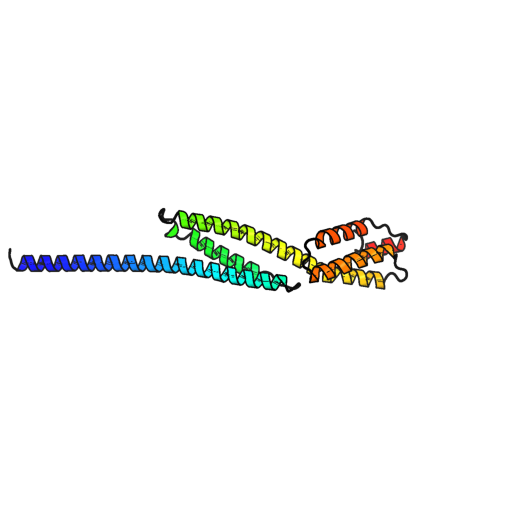893 11.656 -5.383 1.00 94.00 104 GLN A CA 1
ATOM 852 C C . GLN A 1 104 ? 9.607 10.833 -5.254 1.00 94.00 104 GLN A C 1
ATOM 854 O O . GLN A 1 104 ? 8.921 10.919 -4.233 1.00 94.00 104 GLN A O 1
ATOM 859 N N . TYR A 1 105 ? 9.273 10.033 -6.268 1.00 93.50 105 TYR A N 1
ATOM 860 C CA . TYR A 1 105 ? 8.140 9.114 -6.206 1.00 93.50 105 TYR A CA 1
ATOM 861 C C . TYR A 1 105 ? 8.316 8.069 -5.096 1.00 93.50 105 TYR A C 1
ATOM 863 O O . TYR A 1 105 ? 7.383 7.839 -4.332 1.00 93.50 105 TYR A O 1
ATOM 871 N N . GLU A 1 106 ? 9.512 7.495 -4.935 1.00 93.00 106 GLU A N 1
ATOM 872 C CA . GLU A 1 106 ? 9.812 6.532 -3.867 1.00 93.00 106 GLU A CA 1
ATOM 873 C C . GLU A 1 106 ? 9.596 7.136 -2.470 1.00 93.00 106 GLU A C 1
ATOM 875 O O . GLU A 1 106 ? 9.001 6.493 -1.601 1.00 93.00 106 GLU A O 1
ATOM 880 N N . VAL A 1 107 ? 9.996 8.397 -2.269 1.00 94.88 107 VAL A N 1
ATOM 881 C CA . VAL A 1 107 ? 9.733 9.130 -1.019 1.00 94.88 107 VAL A CA 1
ATOM 882 C C . VAL A 1 107 ? 8.229 9.276 -0.776 1.00 94.88 107 VAL A C 1
ATOM 884 O O . VAL A 1 107 ? 7.746 8.920 0.299 1.00 94.88 107 VAL A O 1
ATOM 887 N N . LYS A 1 108 ? 7.462 9.718 -1.781 1.00 94.88 108 LYS A N 1
ATOM 888 C CA . LYS A 1 108 ? 5.996 9.844 -1.666 1.00 94.88 108 LYS A CA 1
ATOM 889 C C . LYS A 1 108 ? 5.314 8.500 -1.408 1.00 94.88 108 LYS A C 1
ATOM 891 O O . LYS A 1 108 ? 4.349 8.430 -0.649 1.00 94.88 108 LYS A O 1
ATOM 896 N N . LEU A 1 109 ? 5.808 7.422 -2.015 1.00 94.75 109 LEU A N 1
ATOM 897 C CA . LEU A 1 109 ? 5.297 6.077 -1.779 1.00 94.75 109 LEU A CA 1
ATOM 898 C C . LEU A 1 109 ? 5.541 5.636 -0.331 1.00 94.75 109 LEU A C 1
ATOM 900 O O . LEU A 1 109 ? 4.653 5.042 0.278 1.00 94.75 109 LEU A O 1
ATOM 904 N N . ALA A 1 110 ? 6.712 5.942 0.232 1.00 93.88 110 ALA A N 1
ATOM 905 C CA . ALA A 1 110 ? 7.016 5.647 1.629 1.00 93.88 110 ALA A CA 1
ATOM 906 C C . ALA A 1 110 ? 6.087 6.410 2.590 1.00 93.88 110 ALA A C 1
ATOM 908 O O . ALA A 1 110 ? 5.569 5.818 3.539 1.00 93.88 110 ALA A O 1
ATOM 909 N N . GLU A 1 111 ? 5.805 7.686 2.309 1.00 95.56 111 GLU A N 1
ATOM 910 C CA . GLU A 1 111 ? 4.815 8.475 3.057 1.00 95.56 111 GLU A CA 1
ATOM 911 C C . GLU A 1 111 ? 3.409 7.856 2.961 1.00 95.56 111 GLU A C 1
ATOM 913 O O . GLU A 1 111 ? 2.729 7.669 3.975 1.00 95.56 111 GLU A O 1
ATOM 918 N N . LYS A 1 112 ? 2.978 7.469 1.751 1.00 93.62 112 LYS A N 1
ATOM 919 C CA . LYS A 1 112 ? 1.692 6.790 1.517 1.00 93.62 112 LYS A CA 1
ATOM 920 C C . LYS A 1 112 ? 1.605 5.477 2.297 1.00 93.62 112 LYS A C 1
ATOM 922 O O . LYS A 1 112 ? 0.580 5.192 2.912 1.00 93.62 112 LYS A O 1
ATOM 927 N N . GLU A 1 113 ? 2.673 4.687 2.320 1.00 93.50 113 GLU A N 1
ATOM 928 C CA . GLU A 1 113 ? 2.734 3.432 3.070 1.00 93.50 113 GLU A CA 1
ATOM 929 C C . GLU A 1 113 ? 2.602 3.634 4.580 1.00 93.50 113 GLU A C 1
ATOM 931 O O . GLU A 1 113 ? 1.872 2.883 5.231 1.00 93.50 113 GLU A O 1
ATOM 936 N N . GLU A 1 114 ? 3.240 4.662 5.140 1.00 93.06 114 GLU A N 1
ATOM 937 C CA . GLU A 1 114 ? 3.078 4.989 6.556 1.00 93.06 114 GLU A CA 1
ATOM 938 C C . GLU A 1 114 ? 1.613 5.311 6.889 1.00 93.06 114 GLU A C 1
ATOM 940 O O . GLU A 1 114 ? 1.068 4.822 7.884 1.00 93.06 114 GLU A O 1
ATOM 945 N N . LEU A 1 115 ? 0.940 6.083 6.032 1.00 91.00 115 LEU A N 1
ATOM 946 C CA . LEU A 1 115 ? -0.480 6.396 6.195 1.00 91.00 115 LEU A CA 1
ATOM 947 C C . LEU A 1 115 ? -1.357 5.141 6.110 1.00 91.00 115 LEU A C 1
ATOM 949 O O . LEU A 1 115 ? -2.265 4.975 6.927 1.00 91.00 115 LEU A O 1
ATOM 953 N N . ILE A 1 116 ? -1.058 4.229 5.181 1.00 90.88 116 ILE A N 1
ATOM 954 C CA . ILE A 1 116 ? -1.758 2.943 5.047 1.00 90.88 116 ILE A CA 1
ATOM 955 C C . ILE A 1 116 ? -1.586 2.096 6.311 1.00 90.88 116 ILE A C 1
ATOM 957 O O . ILE A 1 116 ? -2.563 1.534 6.807 1.00 90.88 116 ILE A O 1
ATOM 961 N N . LEU A 1 117 ? -0.374 2.027 6.868 1.00 89.44 117 LEU A N 1
ATOM 962 C CA . LEU A 1 117 ? -0.097 1.290 8.104 1.00 89.44 117 LEU A CA 1
ATOM 963 C C . LEU A 1 117 ? -0.853 1.873 9.300 1.00 89.44 117 LEU A C 1
ATOM 965 O O . LEU A 1 117 ? -1.440 1.126 10.089 1.00 89.44 117 LEU A O 1
ATOM 969 N N . ARG A 1 118 ? -0.880 3.204 9.428 1.00 86.62 118 ARG A N 1
ATOM 970 C CA . ARG A 1 118 ? -1.653 3.891 10.473 1.00 86.62 118 ARG A CA 1
ATOM 971 C C . ARG A 1 118 ? -3.142 3.588 10.335 1.00 86.62 118 ARG A C 1
ATOM 973 O O . ARG A 1 118 ? -3.779 3.216 11.317 1.00 86.62 118 ARG A O 1
ATOM 980 N N . PHE A 1 119 ? -3.677 3.681 9.122 1.00 85.38 119 PHE A N 1
ATOM 981 C CA . PHE A 1 119 ? -5.070 3.360 8.831 1.00 85.38 119 PHE A CA 1
ATOM 982 C C . PHE A 1 119 ? -5.413 1.899 9.174 1.00 85.38 119 PHE A C 1
ATOM 984 O O . PHE A 1 119 ? -6.376 1.648 9.899 1.00 85.38 119 PHE A O 1
ATOM 991 N N . ALA A 1 120 ? -4.585 0.941 8.749 1.00 85.38 120 ALA A N 1
ATOM 992 C CA . ALA A 1 120 ? -4.762 -0.476 9.066 1.00 85.38 120 ALA A CA 1
ATOM 993 C C . ALA A 1 120 ? -4.723 -0.749 10.578 1.00 85.38 120 ALA A C 1
ATOM 995 O O . ALA A 1 120 ? -5.537 -1.511 11.103 1.00 85.38 120 ALA A O 1
ATOM 996 N N . THR A 1 121 ? -3.816 -0.081 11.296 1.00 84.25 121 THR A N 1
ATOM 997 C CA . THR A 1 121 ? -3.699 -0.186 12.757 1.00 84.25 121 THR A CA 1
ATOM 998 C C . THR A 1 121 ? -4.961 0.319 13.453 1.00 84.25 121 THR A C 1
ATOM 1000 O O . THR A 1 121 ? -5.496 -0.366 14.323 1.00 84.25 121 THR A O 1
ATOM 1003 N N . ILE A 1 122 ? -5.473 1.486 13.053 1.00 82.69 122 ILE A N 1
ATOM 1004 C CA . ILE A 1 122 ? -6.697 2.064 13.625 1.00 82.69 122 ILE A CA 1
ATOM 1005 C C . ILE A 1 122 ? -7.895 1.146 13.367 1.00 82.69 122 ILE A C 1
ATOM 1007 O O . ILE A 1 122 ? -8.636 0.838 14.300 1.00 82.69 122 ILE A O 1
ATOM 1011 N N . ASN A 1 123 ? -8.048 0.646 12.139 1.00 82.12 123 ASN A N 1
ATOM 1012 C CA . ASN A 1 123 ? -9.127 -0.284 11.807 1.00 82.12 123 ASN A CA 1
ATOM 1013 C C . ASN A 1 123 ? -9.047 -1.580 12.620 1.00 82.12 123 ASN A C 1
ATOM 1015 O O . ASN A 1 123 ? -10.063 -2.024 13.149 1.00 82.12 123 ASN A O 1
ATOM 1019 N N . SER A 1 124 ? -7.851 -2.148 12.795 1.00 82.56 124 SER A N 1
ATOM 1020 C CA . SER A 1 124 ? -7.651 -3.335 13.637 1.00 82.56 124 SER A CA 1
ATOM 1021 C C . SER A 1 124 ? -8.028 -3.069 15.100 1.00 82.56 124 SER A C 1
ATOM 1023 O O . SER A 1 124 ? -8.724 -3.872 15.726 1.00 82.56 124 SER A O 1
ATOM 1025 N N . LEU A 1 125 ? -7.649 -1.908 15.646 1.00 82.81 125 LEU A N 1
ATOM 1026 C CA . LEU A 1 125 ? -8.046 -1.502 16.998 1.00 82.81 125 LEU A CA 1
ATOM 1027 C C . LEU A 1 125 ? -9.566 -1.390 17.132 1.00 82.81 125 LEU A C 1
ATOM 1029 O O . LEU A 1 125 ? -10.126 -1.921 18.091 1.00 82.81 125 LEU A O 1
ATOM 1033 N N . ILE A 1 126 ? -10.238 -0.742 16.179 1.00 81.19 126 ILE A N 1
ATOM 1034 C CA . ILE A 1 126 ? -11.702 -0.632 16.150 1.00 81.19 126 ILE A CA 1
ATOM 1035 C C . ILE A 1 126 ? -12.337 -2.024 16.067 1.00 81.19 126 ILE A C 1
ATOM 1037 O O . ILE A 1 126 ? -13.200 -2.346 16.881 1.00 81.19 126 ILE A O 1
ATOM 1041 N N . GLN A 1 127 ? -11.881 -2.880 15.153 1.00 83.25 127 GLN A N 1
ATOM 1042 C CA . GLN A 1 127 ? -12.397 -4.236 14.971 1.00 83.25 127 GLN A CA 1
ATOM 1043 C C . GLN A 1 127 ? -12.289 -5.064 16.260 1.00 83.25 127 GLN A C 1
ATOM 1045 O O . GLN A 1 127 ? -13.280 -5.629 16.735 1.00 83.25 127 GLN A O 1
ATOM 1050 N N . ASN A 1 128 ? -11.113 -5.077 16.885 1.00 82.38 128 ASN A N 1
ATOM 1051 C CA . ASN A 1 128 ? -10.897 -5.787 18.145 1.00 82.38 128 ASN A CA 1
ATOM 1052 C C . ASN A 1 128 ? -11.766 -5.201 19.266 1.00 82.38 128 ASN A C 1
ATOM 1054 O O . ASN A 1 128 ? -12.406 -5.938 20.018 1.00 82.38 128 ASN A O 1
ATOM 1058 N N . SER A 1 129 ? -11.865 -3.874 19.335 1.00 83.75 129 SER A N 1
ATOM 1059 C CA . SER A 1 129 ? -12.679 -3.174 20.330 1.00 83.75 129 SER A CA 1
ATOM 1060 C C . SER A 1 129 ? -14.163 -3.515 20.186 1.00 83.75 129 SER A C 1
ATOM 1062 O O . SER A 1 129 ? -14.811 -3.839 21.179 1.00 83.75 129 SER A O 1
ATOM 1064 N N . THR A 1 130 ? -14.696 -3.520 18.957 1.00 84.06 130 THR A N 1
ATOM 1065 C CA . THR A 1 130 ? -16.098 -3.882 18.667 1.00 84.06 130 THR A CA 1
ATOM 1066 C C . THR A 1 130 ? -16.423 -5.333 19.004 1.00 84.06 130 THR A C 1
ATOM 1068 O O . THR A 1 130 ? -17.574 -5.646 19.291 1.00 84.06 130 THR A O 1
ATOM 1071 N N . THR A 1 131 ? -15.419 -6.210 19.027 1.00 83.75 131 THR A N 1
ATOM 1072 C CA . THR A 1 131 ? -15.596 -7.616 19.404 1.00 83.75 131 THR A CA 1
ATOM 1073 C C . THR A 1 131 ? -15.536 -7.802 20.923 1.00 83.75 131 THR A C 1
ATOM 1075 O O . THR A 1 131 ? -16.385 -8.475 21.509 1.00 83.75 131 THR A O 1
ATOM 1078 N N . HIS A 1 132 ? -14.550 -7.197 21.592 1.00 84.56 132 HIS A N 1
ATOM 1079 C CA . HIS A 1 132 ? -14.264 -7.482 23.000 1.00 84.56 132 HIS A CA 1
ATOM 1080 C C . HIS A 1 132 ? -15.028 -6.594 23.988 1.00 84.56 132 HIS A C 1
ATOM 1082 O O . HIS A 1 132 ? -15.557 -7.105 24.975 1.00 84.56 132 HIS A O 1
ATOM 1088 N N . ILE A 1 133 ? -15.134 -5.286 23.742 1.00 85.81 133 ILE A N 1
ATOM 1089 C CA . ILE A 1 133 ? -15.724 -4.340 24.708 1.00 85.81 133 ILE A CA 1
ATOM 1090 C C . ILE A 1 133 ? -17.222 -4.610 24.949 1.00 85.81 133 ILE A C 1
ATOM 1092 O O . ILE A 1 133 ? -17.635 -4.649 26.114 1.00 85.81 133 ILE A O 1
ATOM 1096 N N . PRO A 1 134 ? -18.049 -4.884 23.919 1.00 85.56 134 PRO A N 1
ATOM 1097 C CA . PRO A 1 134 ? -19.442 -5.267 24.147 1.00 85.56 134 PRO A CA 1
ATOM 1098 C C . PRO A 1 134 ? -19.578 -6.576 24.933 1.00 85.56 134 PRO A C 1
ATOM 1100 O O . PRO A 1 134 ? -20.453 -6.686 25.789 1.00 85.56 134 PRO A O 1
ATOM 1103 N N . SER A 1 135 ? -18.690 -7.547 24.696 1.00 84.69 135 SER A N 1
ATOM 1104 C CA . SER A 1 135 ? -18.672 -8.819 25.432 1.00 84.69 135 SER A CA 1
ATOM 1105 C C . SER A 1 135 ? -18.353 -8.612 26.916 1.00 84.69 135 SER A C 1
ATOM 1107 O O . SER A 1 135 ? -19.053 -9.140 27.780 1.00 84.69 135 SER A O 1
ATOM 1109 N N . LEU A 1 136 ? -17.364 -7.767 27.233 1.00 81.81 136 LEU A N 1
ATOM 1110 C CA . LEU A 1 136 ? -17.056 -7.385 28.616 1.00 81.81 136 LEU A CA 1
ATOM 1111 C C . LEU A 1 136 ? -18.239 -6.672 29.284 1.00 81.81 136 LEU A C 1
ATOM 1113 O O . LEU A 1 136 ? -18.560 -6.961 30.435 1.00 81.81 136 LEU A O 1
ATOM 1117 N N . THR A 1 137 ? -18.932 -5.805 28.545 1.00 84.38 137 THR A N 1
ATOM 1118 C CA . THR A 1 137 ? -20.127 -5.098 29.029 1.00 84.38 137 THR A CA 1
ATOM 1119 C C . THR A 1 137 ? -21.279 -6.044 29.330 1.00 84.38 137 THR A C 1
ATOM 1121 O O . THR A 1 137 ? -21.871 -5.975 30.407 1.00 84.38 137 THR A O 1
ATOM 1124 N N . ALA A 1 138 ? -21.565 -6.975 28.421 1.00 84.12 138 ALA A N 1
ATOM 1125 C CA . ALA A 1 138 ? -22.577 -8.002 28.631 1.00 84.12 138 ALA A CA 1
ATOM 1126 C C . ALA A 1 138 ? -22.228 -8.901 29.828 1.00 84.12 138 ALA A C 1
ATOM 1128 O O . ALA A 1 138 ? -23.091 -9.206 30.651 1.00 84.12 138 ALA A O 1
ATOM 1129 N N . ARG A 1 139 ? -20.950 -9.273 29.971 1.00 82.25 139 ARG A N 1
ATOM 1130 C CA . ARG A 1 139 ? -20.470 -10.076 31.100 1.00 82.25 139 ARG A CA 1
ATOM 1131 C C . ARG A 1 139 ? -20.619 -9.335 32.429 1.00 82.25 139 ARG A C 1
ATOM 1133 O O . ARG A 1 139 ? -21.097 -9.935 33.387 1.00 82.25 139 ARG A O 1
ATOM 1140 N N . TYR A 1 140 ? -20.282 -8.046 32.480 1.00 80.38 140 TYR A N 1
ATOM 1141 C CA . TYR A 1 140 ? -20.507 -7.205 33.658 1.00 80.38 140 TYR A CA 1
ATOM 1142 C C . TYR A 1 140 ? -21.994 -7.179 34.045 1.00 80.38 140 TYR A C 1
ATOM 1144 O O . TYR A 1 140 ? -22.336 -7.476 35.186 1.00 80.38 140 TYR A O 1
ATOM 1152 N N . LEU A 1 141 ? -22.887 -6.934 33.082 1.00 82.12 141 LEU A N 1
ATOM 1153 C CA . LEU A 1 141 ? -24.335 -6.949 33.321 1.00 82.12 141 LEU A CA 1
ATOM 1154 C C . LEU A 1 141 ? -24.846 -8.295 33.848 1.00 82.12 141 LEU A C 1
ATOM 1156 O O . LEU A 1 141 ? -25.715 -8.321 34.712 1.00 82.12 141 LEU A O 1
ATOM 1160 N N . SER A 1 142 ? -24.302 -9.409 33.351 1.00 81.06 142 SER A N 1
ATOM 1161 C CA . SER A 1 142 ? -24.725 -10.748 33.778 1.00 81.06 142 SER A CA 1
ATOM 1162 C C . SER A 1 142 ? -24.282 -11.123 35.196 1.00 81.06 142 SER A C 1
ATOM 1164 O O . SER A 1 142 ? -24.914 -11.965 35.824 1.00 81.06 142 SER A O 1
ATOM 1166 N N . LEU A 1 143 ? -23.188 -10.533 35.690 1.00 76.31 143 LEU A N 1
ATOM 1167 C CA . LEU A 1 143 ? -22.571 -10.908 36.967 1.00 76.31 143 LEU A CA 1
ATOM 1168 C C . LEU A 1 143 ? -22.936 -9.960 38.116 1.00 76.31 143 LEU A C 1
ATOM 1170 O O . LEU A 1 143 ? -22.844 -10.355 39.276 1.00 76.31 143 LEU A O 1
ATOM 1174 N N . PHE A 1 144 ? -23.351 -8.727 37.817 1.00 71.69 144 PHE A N 1
ATOM 1175 C CA . PHE A 1 144 ? -23.679 -7.717 38.821 1.00 71.69 144 PHE A CA 1
ATOM 1176 C C . PHE A 1 144 ? -25.174 -7.363 38.779 1.00 71.69 144 PHE A C 1
ATOM 1178 O O . PHE A 1 144 ? -25.570 -6.388 38.144 1.00 71.69 144 PHE A O 1
ATOM 1185 N N . GLU A 1 145 ? -26.002 -8.130 39.505 1.00 61.44 145 GLU A N 1
ATOM 1186 C CA . GLU A 1 145 ? -27.460 -7.906 39.634 1.00 61.44 145 GLU A CA 1
ATOM 1187 C C . GLU A 1 145 ? -27.817 -6.527 40.230 1.00 61.44 145 GLU A C 1
ATOM 1189 O O . GLU A 1 145 ? -28.850 -5.949 39.902 1.00 61.44 145 GLU A O 1
ATOM 1194 N N . GLN A 1 146 ? -26.941 -5.970 41.076 1.00 63.06 146 GLN A N 1
ATOM 1195 C CA . GLN A 1 146 ? -26.981 -4.580 41.541 1.00 63.06 146 GLN A CA 1
ATOM 1196 C C . GLN A 1 146 ? -25.737 -3.854 41.028 1.00 63.06 146 GLN A C 1
ATOM 1198 O O . GLN A 1 146 ? -24.738 -3.696 41.734 1.00 63.06 146 GLN A O 1
ATOM 1203 N N . SER A 1 147 ? -25.776 -3.479 39.752 1.00 62.50 147 SER A N 1
ATOM 1204 C CA . SER A 1 147 ? -24.672 -2.799 39.082 1.00 62.50 147 SER A CA 1
ATOM 1205 C C . SER A 1 147 ? -24.358 -1.461 39.751 1.00 62.50 147 SER A C 1
ATOM 1207 O O . SER A 1 147 ? -25.266 -0.657 39.980 1.00 62.50 147 SER A O 1
ATOM 1209 N N . ASP A 1 148 ? -23.075 -1.174 39.978 1.00 72.00 148 ASP A N 1
ATOM 1210 C CA . ASP A 1 148 ? -22.647 0.192 40.262 1.00 72.00 148 ASP A CA 1
ATOM 1211 C C . ASP A 1 148 ? -22.959 1.060 39.031 1.00 72.00 148 ASP A C 1
ATOM 1213 O O . ASP A 1 148 ? -22.348 0.912 37.966 1.00 72.00 148 ASP A O 1
ATOM 1217 N N . GLY A 1 149 ? -23.983 1.911 39.156 1.00 76.94 149 GLY A N 1
ATOM 1218 C CA . GLY A 1 149 ? -24.548 2.662 38.038 1.00 76.94 149 GLY A CA 1
ATOM 1219 C C . GLY A 1 149 ? -23.549 3.618 37.387 1.00 76.94 149 GLY A C 1
ATOM 1220 O O . GLY A 1 149 ? -23.671 3.905 36.197 1.00 76.94 149 GLY A O 1
ATOM 1221 N N . GLN A 1 150 ? -22.538 4.079 38.129 1.00 80.75 150 GLN A N 1
ATOM 1222 C CA . GLN A 1 150 ? -21.514 4.969 37.587 1.00 80.75 150 GLN A CA 1
ATOM 1223 C C . GLN A 1 150 ? -20.494 4.199 36.738 1.00 80.75 150 GLN A C 1
ATOM 1225 O O . GLN A 1 150 ? -20.223 4.615 35.612 1.00 80.75 150 GLN A O 1
ATOM 1230 N N . TYR A 1 151 ? -20.019 3.040 37.209 1.00 80.44 151 TYR A N 1
ATOM 1231 C CA . TYR A 1 151 ? -19.163 2.152 36.412 1.00 80.44 151 TYR A CA 1
ATOM 1232 C C . TYR A 1 151 ? -19.879 1.681 35.141 1.00 80.44 151 TYR A C 1
ATOM 1234 O O . TYR A 1 151 ? -19.331 1.756 34.042 1.00 80.44 151 TYR A O 1
ATOM 1242 N N . PHE A 1 152 ? -21.149 1.278 35.2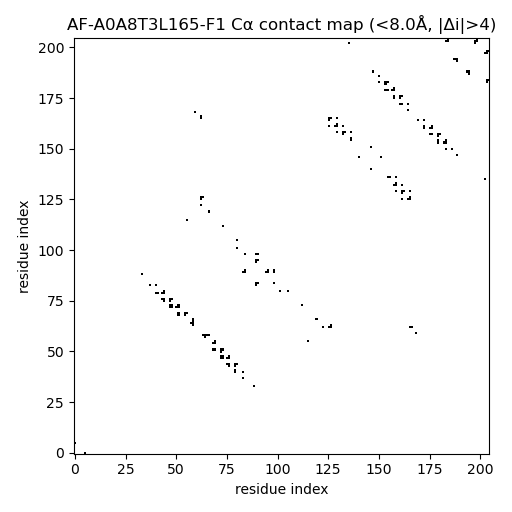65 1.00 82.50 152 PHE A N 1
ATOM 1243 C CA . PHE A 1 152 ? -21.959 0.867 34.119 1.00 82.50 152 PHE A CA 1
ATOM 1244 C C . PHE A 1 152 ? -22.125 1.984 33.081 1.00 82.50 152 PHE A C 1
ATOM 1246 O O . PHE A 1 152 ? -22.063 1.729 31.876 1.00 82.50 152 PHE A O 1
ATOM 1253 N N . LYS A 1 153 ? -22.325 3.228 33.531 1.00 83.81 153 LYS A N 1
ATOM 1254 C CA . LYS A 1 153 ? -22.459 4.388 32.646 1.00 83.81 153 LYS A CA 1
ATOM 1255 C C . LYS A 1 153 ? -21.183 4.631 31.840 1.00 83.81 153 LYS A C 1
ATOM 1257 O O . LYS A 1 153 ? -21.277 4.867 30.637 1.00 83.81 153 LYS A O 1
ATOM 1262 N N . GLU A 1 154 ? -20.010 4.541 32.466 1.00 83.31 154 GLU A N 1
ATOM 1263 C CA . GLU A 1 154 ? -18.731 4.681 31.758 1.00 83.31 154 GLU A CA 1
ATOM 1264 C C . GLU A 1 154 ? -18.491 3.508 30.793 1.00 83.31 154 GLU A C 1
ATOM 1266 O O . GLU A 1 154 ? -18.165 3.730 29.627 1.00 83.31 154 GLU A O 1
ATOM 1271 N N . LEU A 1 155 ? -18.766 2.269 31.211 1.00 83.31 155 LEU A N 1
ATOM 1272 C CA . LEU A 1 155 ? -18.652 1.079 30.358 1.00 83.31 155 LEU A CA 1
ATOM 1273 C C . LEU A 1 155 ? -19.582 1.153 29.126 1.00 83.31 155 LEU A C 1
ATOM 1275 O O . LEU A 1 155 ? -19.181 0.855 27.997 1.00 83.31 155 LEU A O 1
ATOM 1279 N N . SER A 1 156 ? -20.814 1.631 29.321 1.00 84.69 156 SER A N 1
ATOM 1280 C CA . SER A 1 156 ? -21.802 1.852 28.254 1.00 84.69 156 SER A CA 1
ATOM 1281 C C . SER A 1 156 ? -21.406 2.987 27.312 1.00 84.69 156 SER A C 1
ATOM 1283 O O . SER A 1 156 ? -21.624 2.889 26.102 1.00 84.69 156 SER A O 1
ATOM 1285 N N . ARG A 1 157 ? -20.793 4.052 27.844 1.00 85.25 157 ARG A N 1
ATOM 1286 C CA . ARG A 1 157 ? -20.252 5.166 27.056 1.00 85.25 157 ARG A CA 1
ATOM 1287 C C . ARG A 1 157 ? -19.119 4.682 26.150 1.00 85.25 157 ARG A C 1
ATOM 1289 O O . ARG A 1 157 ? -19.146 4.977 24.960 1.00 85.25 157 ARG A O 1
ATOM 1296 N N . ILE A 1 158 ? -18.177 3.902 26.681 1.00 85.62 158 ILE A N 1
ATOM 1297 C CA . ILE A 1 158 ? -17.076 3.309 25.903 1.00 85.62 158 ILE A CA 1
ATOM 1298 C C . ILE A 1 158 ? -17.628 2.372 24.829 1.00 85.62 158 ILE A C 1
ATOM 1300 O O . ILE A 1 158 ? -17.252 2.480 23.667 1.00 85.62 158 ILE A O 1
ATOM 1304 N N . THR A 1 159 ? -18.568 1.497 25.188 1.00 86.00 159 THR A N 1
ATOM 1305 C CA . THR A 1 159 ? -19.203 0.580 24.231 1.00 86.00 159 THR A CA 1
ATOM 1306 C C . THR A 1 159 ? -19.901 1.332 23.098 1.00 86.00 159 THR A C 1
ATOM 1308 O O . THR A 1 159 ? -19.729 0.993 21.929 1.00 86.00 159 THR A O 1
ATOM 1311 N N . SER A 1 160 ? -20.643 2.391 23.425 1.00 85.12 160 SER A N 1
ATOM 1312 C CA . SER A 1 160 ? -21.290 3.250 22.427 1.00 85.12 160 SER A CA 1
ATOM 1313 C C . SER A 1 160 ? -20.269 3.932 21.517 1.00 85.12 160 SER A C 1
ATOM 1315 O O . SER A 1 160 ? -20.439 3.911 20.302 1.00 85.12 160 SER A O 1
ATOM 1317 N N . ALA A 1 161 ? -19.187 4.477 22.082 1.00 82.94 161 ALA A N 1
ATOM 1318 C CA . ALA A 1 161 ? -18.118 5.116 21.316 1.00 82.94 161 ALA A CA 1
ATOM 1319 C C . ALA A 1 161 ? -17.460 4.137 20.330 1.00 82.94 161 ALA A C 1
ATOM 1321 O O . ALA A 1 161 ? -17.243 4.475 19.171 1.00 82.94 161 ALA A O 1
ATOM 1322 N N . VAL A 1 162 ? -17.219 2.894 20.754 1.00 83.69 162 VAL A N 1
ATOM 1323 C CA . VAL A 1 162 ? -16.675 1.820 19.907 1.00 83.69 162 VAL A CA 1
ATOM 1324 C C . VAL A 1 162 ? -17.605 1.494 18.737 1.00 83.69 162 VAL A C 1
ATOM 1326 O O . VAL A 1 162 ? -17.149 1.377 17.599 1.00 83.69 162 VAL A O 1
ATOM 1329 N N . PHE A 1 163 ? -18.914 1.384 18.983 1.00 82.12 163 PHE A N 1
ATOM 1330 C CA . PHE A 1 163 ? -19.885 1.160 17.909 1.00 82.12 163 PHE A CA 1
ATOM 1331 C C . PHE A 1 163 ? -19.995 2.355 16.961 1.00 82.12 163 PHE A C 1
ATOM 1333 O O . PHE A 1 163 ? -20.086 2.155 15.749 1.00 82.12 163 PHE A O 1
ATOM 1340 N N . LEU A 1 164 ? -19.961 3.581 17.482 1.00 78.00 164 LEU A N 1
ATOM 1341 C CA . LEU A 1 164 ? -19.982 4.789 16.659 1.00 78.00 164 LEU A CA 1
ATOM 1342 C C . LEU A 1 164 ? -18.748 4.854 15.759 1.00 78.00 164 LEU A C 1
ATOM 1344 O O . LEU A 1 164 ? -18.898 4.976 14.547 1.00 78.00 164 LEU A O 1
ATOM 1348 N N . ALA A 1 165 ? -17.558 4.648 16.316 1.00 77.12 165 ALA A N 1
ATOM 1349 C CA . ALA A 1 165 ? -16.305 4.668 15.569 1.00 77.12 165 ALA A CA 1
ATOM 1350 C C . ALA A 1 165 ? -16.215 3.593 14.492 1.00 77.12 165 ALA A C 1
ATOM 1352 O O . ALA A 1 165 ? -15.689 3.848 13.410 1.00 77.12 165 ALA A O 1
ATOM 1353 N N . SER A 1 166 ? -16.798 2.420 14.747 1.00 74.50 166 SER A N 1
ATOM 1354 C CA . SER A 1 166 ? -16.927 1.381 13.727 1.00 74.50 166 SER A CA 1
ATOM 1355 C C . SER A 1 166 ? -17.691 1.868 12.491 1.00 74.50 166 SER A C 1
ATOM 1357 O O . SER A 1 166 ? -17.424 1.418 11.384 1.00 74.50 166 SER A O 1
ATOM 1359 N N . ARG A 1 167 ? -18.613 2.824 12.650 1.00 69.69 167 ARG A N 1
ATOM 1360 C CA . ARG A 1 167 ? -19.450 3.326 11.556 1.00 69.69 167 ARG A CA 1
ATOM 1361 C C . ARG A 1 167 ? -19.030 4.678 10.994 1.00 69.69 167 ARG A C 1
ATOM 1363 O O . ARG A 1 167 ? -19.383 4.958 9.854 1.00 69.69 167 ARG A O 1
ATOM 1370 N N . SER A 1 168 ? -18.345 5.519 11.766 1.00 67.56 168 SER A N 1
ATOM 1371 C CA . SER A 1 168 ? -18.055 6.904 11.375 1.00 67.56 168 SER A CA 1
ATOM 1372 C C . SER A 1 168 ? -16.619 7.154 10.919 1.00 67.56 168 SER A C 1
ATOM 1374 O O . SER A 1 168 ? -16.369 8.233 10.389 1.00 67.56 168 SER A O 1
ATOM 1376 N N . LEU A 1 169 ? -15.686 6.204 11.109 1.00 63.06 169 LEU A N 1
ATOM 1377 C CA . LEU A 1 169 ? -14.242 6.434 10.912 1.00 63.06 169 LEU A CA 1
ATOM 1378 C C . LEU A 1 169 ? -13.760 7.734 11.592 1.00 63.06 169 LEU A C 1
ATOM 1380 O O . LEU A 1 169 ? -12.899 8.447 11.076 1.00 63.06 169 LEU A O 1
ATOM 1384 N N . ASP A 1 170 ? -14.351 8.073 12.739 1.00 66.12 170 ASP A N 1
ATOM 1385 C CA . ASP A 1 170 ? -14.059 9.325 13.427 1.00 66.12 170 ASP A CA 1
ATOM 1386 C C . ASP A 1 170 ? -12.646 9.294 14.025 1.00 66.12 170 ASP A C 1
ATOM 1388 O O . ASP A 1 170 ? -12.317 8.448 14.859 1.00 66.12 170 ASP A O 1
ATOM 1392 N N . LYS A 1 171 ? -11.803 10.240 13.602 1.00 63.94 171 LYS A N 1
ATOM 1393 C CA . LYS A 1 171 ? -10.427 10.410 14.089 1.00 63.94 171 LYS A CA 1
ATOM 1394 C C . LYS A 1 171 ? -10.366 10.721 15.587 1.00 63.94 171 LYS A C 1
ATOM 1396 O O . LYS A 1 171 ? -9.368 10.398 16.233 1.00 63.94 171 LYS A O 1
ATOM 1401 N N . ASP A 1 172 ? -11.423 11.313 16.142 1.00 69.56 172 ASP A N 1
ATOM 1402 C CA . ASP A 1 172 ? -11.476 11.709 17.547 1.00 69.56 172 ASP A CA 1
ATOM 1403 C C . ASP A 1 172 ? -11.866 10.531 18.463 1.00 69.56 172 ASP A C 1
ATOM 1405 O O . ASP A 1 172 ? -11.691 10.604 19.684 1.00 69.56 172 ASP A O 1
ATOM 1409 N N . PHE A 1 173 ? -12.257 9.385 17.882 1.00 73.38 173 PHE A N 1
ATOM 1410 C CA . PHE A 1 173 ? -12.587 8.151 18.603 1.00 73.38 173 PHE A CA 1
ATOM 1411 C C . PHE A 1 173 ? -11.499 7.714 19.582 1.00 73.38 173 PHE A C 1
ATOM 1413 O O . PHE A 1 173 ? -11.793 7.382 20.730 1.00 73.38 173 PHE A O 1
ATOM 1420 N N . LEU A 1 174 ? -10.233 7.699 19.150 1.00 70.88 174 LEU A N 1
ATOM 1421 C CA . LEU A 1 174 ? -9.135 7.227 19.999 1.00 70.88 174 LEU A CA 1
ATOM 1422 C C . LEU A 1 174 ? -8.988 8.087 21.256 1.00 70.88 174 LEU A C 1
ATOM 1424 O O . LEU A 1 174 ? -8.667 7.571 22.328 1.00 70.88 174 LEU A O 1
ATOM 1428 N N . THR A 1 175 ? -9.257 9.386 21.137 1.00 78.94 175 THR A N 1
ATOM 1429 C CA . THR A 1 175 ? -9.229 10.318 22.263 1.00 78.94 175 THR A CA 1
ATOM 1430 C C . THR A 1 175 ? -10.359 10.011 23.240 1.00 78.94 175 THR A C 1
ATOM 1432 O O . THR A 1 175 ? -10.111 9.894 24.442 1.00 78.94 175 THR A O 1
ATOM 1435 N N . GLU A 1 176 ? -11.585 9.819 22.748 1.00 76.44 176 GLU A N 1
ATOM 1436 C CA . GLU A 1 176 ? -12.737 9.477 23.591 1.00 76.44 176 GLU A CA 1
ATOM 1437 C C . GLU A 1 176 ? -12.583 8.116 24.276 1.00 76.44 176 GLU A C 1
ATOM 1439 O O . GLU A 1 176 ? -12.875 7.987 25.471 1.00 76.44 176 GLU A O 1
ATOM 1444 N N . LEU A 1 177 ? -12.080 7.119 23.541 1.00 78.69 177 LEU A N 1
ATOM 1445 C CA . LEU A 1 177 ? -11.810 5.781 24.052 1.00 78.69 177 LEU A CA 1
ATOM 1446 C C . LEU A 1 177 ? -10.758 5.834 25.161 1.00 78.69 177 LEU A C 1
ATOM 1448 O O . LEU A 1 177 ? -10.981 5.293 26.242 1.00 78.69 177 LEU A O 1
ATOM 1452 N N . ARG A 1 178 ? -9.643 6.541 24.933 1.00 81.19 178 ARG A N 1
ATOM 1453 C CA . ARG A 1 178 ? -8.570 6.697 25.924 1.00 81.19 178 ARG A CA 1
ATOM 1454 C C . ARG A 1 178 ? -9.066 7.382 27.192 1.00 81.19 178 ARG A C 1
ATOM 1456 O O . ARG A 1 178 ? -8.755 6.929 28.287 1.00 81.19 178 ARG A O 1
ATOM 1463 N N . GLN A 1 179 ? -9.864 8.441 27.062 1.00 84.38 179 GLN A N 1
ATOM 1464 C CA . GLN A 1 179 ? -10.464 9.105 28.221 1.00 84.38 179 GLN A CA 1
ATOM 1465 C C . GLN A 1 179 ? -11.384 8.166 29.0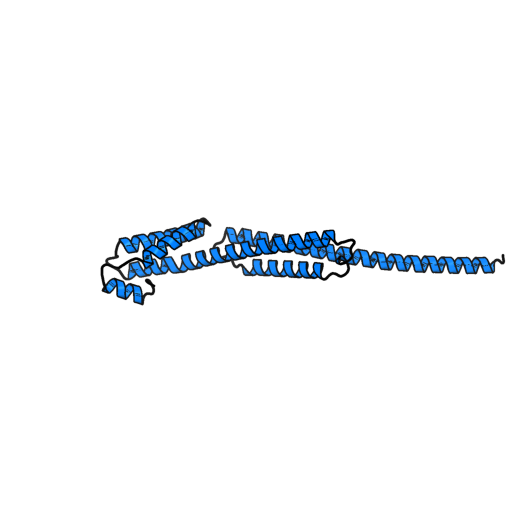08 1.00 84.38 179 GLN A C 1
ATOM 1467 O O . GLN A 1 179 ? -11.342 8.169 30.235 1.00 84.38 179 GLN A O 1
ATOM 1472 N N . GLY A 1 180 ? -12.202 7.364 28.321 1.00 81.25 180 GLY A N 1
ATOM 1473 C CA . GLY A 1 180 ? -13.067 6.379 28.969 1.00 81.25 180 GLY A CA 1
ATOM 1474 C C . GLY A 1 180 ? -12.273 5.292 29.696 1.00 81.25 180 GLY A C 1
ATOM 1475 O O . GLY A 1 180 ? -12.557 5.002 30.854 1.00 81.25 180 GLY A O 1
ATOM 1476 N N . VAL A 1 181 ? -11.240 4.742 29.052 1.00 79.25 181 VAL A N 1
ATOM 1477 C CA . VAL A 1 181 ? -10.358 3.731 29.656 1.00 79.25 181 VAL A CA 1
ATOM 1478 C C . VAL A 1 181 ? -9.652 4.284 30.893 1.00 79.25 181 VAL A C 1
ATOM 1480 O O . VAL A 1 181 ? -9.688 3.633 31.932 1.00 79.25 181 VAL A O 1
ATOM 1483 N N . ASN A 1 182 ? -9.093 5.498 30.827 1.00 83.38 182 ASN A N 1
ATOM 1484 C CA . ASN A 1 182 ? -8.443 6.125 31.982 1.00 83.38 182 ASN A CA 1
ATOM 1485 C C . ASN A 1 182 ? -9.411 6.269 33.169 1.00 83.38 182 ASN A C 1
ATOM 1487 O O . ASN A 1 182 ? -9.063 5.938 34.297 1.00 83.38 182 ASN A O 1
ATOM 1491 N N . ARG A 1 183 ? -10.660 6.690 32.919 1.00 82.25 183 ARG A N 1
ATOM 1492 C CA . ARG A 1 183 ? -11.684 6.793 33.974 1.00 82.25 183 ARG A CA 1
ATOM 1493 C C . ARG A 1 183 ? -12.050 5.446 34.585 1.00 82.25 183 ARG A C 1
ATOM 1495 O O . ARG A 1 183 ? -12.339 5.394 35.774 1.00 82.25 183 ARG A O 1
ATOM 1502 N N . LEU A 1 184 ? -12.073 4.375 33.787 1.00 79.50 184 LEU A N 1
ATOM 1503 C CA . LEU A 1 184 ? -12.308 3.025 34.303 1.00 79.50 184 LEU A CA 1
ATOM 1504 C C . LEU A 1 184 ? -11.121 2.500 35.118 1.00 79.50 184 LEU A C 1
ATOM 1506 O O . LEU A 1 184 ? -11.345 1.809 36.105 1.00 79.50 184 LEU A O 1
ATOM 1510 N N . GLN A 1 185 ? -9.884 2.830 34.735 1.00 78.25 185 GLN A N 1
ATOM 1511 C CA . GLN A 1 185 ? -8.677 2.469 35.492 1.00 78.25 185 GLN A CA 1
ATOM 1512 C C . GLN A 1 185 ? -8.614 3.178 36.849 1.00 78.25 185 GLN A C 1
ATOM 1514 O O . GLN A 1 185 ? -8.229 2.581 37.847 1.00 78.25 185 GLN A O 1
ATOM 1519 N N . GLU A 1 186 ? -9.041 4.437 36.900 1.00 82.50 186 GLU A N 1
ATOM 1520 C CA . GLU A 1 186 ? -9.120 5.227 38.134 1.00 82.50 186 GLU A CA 1
ATOM 1521 C C . GLU A 1 186 ? -10.374 4.904 38.973 1.00 82.50 186 GLU A C 1
ATOM 1523 O O . GLU A 1 186 ? -10.590 5.492 40.036 1.00 82.50 186 GLU A O 1
ATOM 1528 N N . TYR A 1 187 ? -11.234 3.988 38.511 1.00 77.38 187 TYR A N 1
ATOM 1529 C CA . TYR A 1 187 ? -12.491 3.695 39.184 1.00 77.38 187 TYR A CA 1
ATOM 1530 C C . TYR A 1 187 ? -12.291 2.802 40.409 1.00 77.38 187 TYR A C 1
ATOM 1532 O O . TYR A 1 187 ? -11.922 1.631 40.310 1.00 77.38 187 TYR A O 1
ATOM 1540 N N . HIS A 1 188 ? -12.645 3.327 41.580 1.00 75.19 188 HIS A N 1
ATOM 1541 C CA . HIS A 1 188 ? -12.681 2.559 42.818 1.00 75.19 188 HIS A CA 1
ATOM 1542 C C . HIS A 1 188 ? -14.100 2.059 43.100 1.00 75.19 188 HIS A C 1
ATOM 1544 O O . HIS A 1 188 ? -15.014 2.844 43.360 1.00 75.19 188 HIS A O 1
ATOM 1550 N N . PHE A 1 189 ? -14.285 0.737 43.075 1.00 69.75 189 PHE A N 1
ATOM 1551 C CA . PHE A 1 189 ? -15.553 0.122 43.460 1.00 69.75 189 PHE A CA 1
ATOM 1552 C C . PHE A 1 189 ? -15.861 0.396 44.932 1.00 69.75 189 PHE A C 1
ATOM 1554 O O . PHE A 1 189 ? -15.001 0.265 45.799 1.00 69.75 189 PHE A O 1
ATOM 1561 N N . LYS A 1 190 ? -17.125 0.712 45.228 1.00 69.94 190 LYS A N 1
ATOM 1562 C CA . LYS A 1 190 ? -17.592 0.954 46.604 1.00 69.94 190 LYS A CA 1
ATOM 1563 C C . LYS A 1 190 ? -17.601 -0.304 47.481 1.00 69.94 190 LYS A C 1
ATOM 1565 O O . LYS A 1 190 ? -17.728 -0.192 48.696 1.00 69.94 190 LYS A O 1
ATOM 1570 N N . ASN A 1 191 ? -17.517 -1.489 46.877 1.00 72.44 191 ASN A N 1
ATOM 1571 C CA . ASN A 1 191 ? -17.591 -2.777 47.557 1.00 72.44 191 ASN A CA 1
ATOM 1572 C C . ASN A 1 191 ? -16.385 -3.655 47.183 1.00 72.44 191 ASN A C 1
ATOM 1574 O O . ASN A 1 191 ? -16.175 -3.959 46.007 1.00 72.44 191 ASN A O 1
ATOM 1578 N N . ASP A 1 192 ? -15.646 -4.126 48.190 1.00 68.06 192 ASP A N 1
ATOM 1579 C CA . ASP A 1 192 ? -14.486 -5.017 48.039 1.00 68.06 192 ASP A CA 1
ATOM 1580 C C . ASP A 1 192 ? -14.815 -6.326 47.306 1.00 68.06 192 ASP A C 1
ATOM 1582 O O . ASP A 1 192 ? -13.977 -6.858 46.576 1.00 68.06 192 ASP A O 1
ATOM 1586 N N . ALA A 1 193 ? -16.036 -6.850 47.454 1.00 66.50 193 ALA A N 1
ATOM 1587 C CA . ALA A 1 193 ? -16.470 -8.034 46.715 1.00 66.50 193 ALA A CA 1
ATOM 1588 C C . ALA A 1 193 ? -16.579 -7.749 45.208 1.00 66.50 193 ALA A C 1
ATOM 1590 O O . ALA A 1 193 ? -16.191 -8.587 44.395 1.00 66.50 193 ALA A O 1
ATOM 1591 N N . GLN A 1 194 ? -17.034 -6.548 44.837 1.00 66.88 194 GLN A N 1
ATOM 1592 C CA . GLN A 1 194 ? -17.125 -6.121 43.441 1.00 66.88 194 GLN A CA 1
ATOM 1593 C C . GLN A 1 194 ? -15.735 -5.834 42.856 1.00 66.88 194 GLN A C 1
ATOM 1595 O O . GLN A 1 194 ? -15.454 -6.256 41.736 1.00 66.88 194 GLN A O 1
ATOM 1600 N N . ALA A 1 195 ? -14.833 -5.232 43.642 1.00 65.06 195 ALA A N 1
ATOM 1601 C CA . ALA A 1 195 ? -13.438 -5.011 43.255 1.00 65.06 195 ALA A CA 1
ATOM 1602 C C . ALA A 1 195 ? -12.681 -6.328 42.988 1.00 65.06 195 ALA A C 1
ATOM 1604 O O . ALA A 1 195 ? -12.001 -6.470 41.972 1.00 65.06 195 ALA A O 1
ATOM 1605 N N . ARG A 1 196 ? -12.834 -7.331 43.866 1.00 64.31 196 ARG A N 1
ATOM 1606 C CA . ARG A 1 196 ? -12.188 -8.651 43.711 1.00 64.31 196 ARG A CA 1
ATOM 1607 C C . ARG A 1 196 ? -12.736 -9.443 42.520 1.00 64.31 196 ARG A C 1
ATOM 1609 O O . ARG A 1 196 ? -11.972 -10.138 41.846 1.00 64.31 196 ARG A O 1
ATOM 1616 N N . MET A 1 197 ? -14.035 -9.326 42.236 1.00 64.81 197 MET A N 1
ATOM 1617 C CA . MET A 1 197 ? -14.640 -9.916 41.037 1.00 64.81 197 MET A CA 1
ATOM 1618 C C . MET A 1 197 ? -14.170 -9.213 39.756 1.00 64.81 197 MET A C 1
ATOM 1620 O O . MET A 1 197 ? -13.842 -9.885 38.786 1.00 64.81 197 MET A O 1
ATOM 1624 N N . ALA A 1 198 ? -14.056 -7.883 39.747 1.00 62.78 198 ALA A N 1
ATOM 1625 C CA . ALA A 1 198 ? -13.538 -7.147 38.592 1.00 62.78 198 ALA A CA 1
ATOM 1626 C C . ALA A 1 198 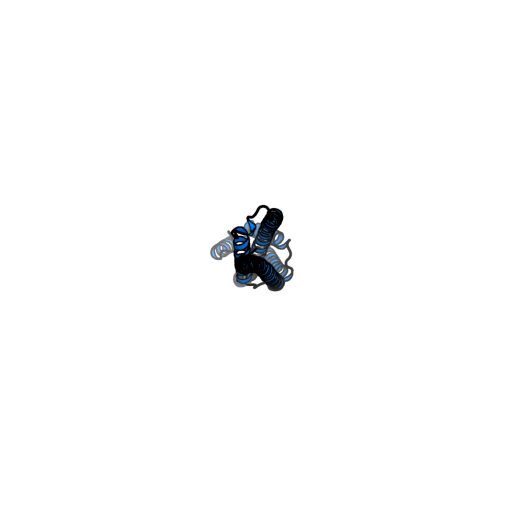? -12.077 -7.524 38.260 1.00 62.78 198 ALA A C 1
ATOM 1628 O O . ALA A 1 198 ? -11.758 -7.779 37.096 1.00 62.78 198 ALA A O 1
ATOM 1629 N N . LEU A 1 199 ? -11.226 -7.681 39.282 1.00 64.19 199 LEU A N 1
ATOM 1630 C CA . LEU A 1 199 ? -9.832 -8.133 39.142 1.00 64.19 199 LEU A CA 1
ATOM 1631 C C . LEU A 1 199 ? -9.715 -9.555 38.574 1.00 64.19 199 LEU A C 1
ATOM 1633 O O . LEU A 1 199 ? -8.912 -9.804 37.679 1.00 64.19 199 LEU A O 1
ATOM 1637 N N . THR A 1 200 ? -10.538 -10.495 39.046 1.00 60.50 200 THR A N 1
ATOM 1638 C CA . THR A 1 200 ? -10.528 -11.890 38.553 1.00 60.50 200 THR A CA 1
ATOM 1639 C C . THR A 1 200 ? -11.059 -12.037 37.126 1.00 60.50 200 THR A C 1
ATOM 1641 O O . THR A 1 200 ? -10.785 -13.037 36.463 1.00 60.50 200 THR A O 1
ATOM 1644 N N . LEU A 1 201 ? -11.791 -11.041 36.629 1.00 59.28 201 LEU A N 1
ATOM 1645 C CA . LEU A 1 201 ? -12.369 -11.023 35.286 1.00 59.28 201 LEU A CA 1
ATOM 1646 C C . LEU A 1 201 ? -11.514 -10.253 34.268 1.00 59.28 201 LEU A C 1
ATOM 1648 O O . LEU A 1 201 ? -11.894 -10.201 33.098 1.00 59.28 201 LEU A O 1
ATOM 1652 N N . GLY A 1 202 ? -10.388 -9.667 34.695 1.00 59.97 202 GLY A N 1
ATOM 1653 C CA . GLY A 1 202 ? -9.556 -8.799 33.856 1.00 59.97 202 GLY A CA 1
ATOM 1654 C C . GLY A 1 202 ? -10.235 -7.472 33.493 1.00 59.97 202 GLY A C 1
ATOM 1655 O O . GLY A 1 202 ? -9.920 -6.889 32.461 1.00 59.97 202 GLY A O 1
ATOM 1656 N N . LEU A 1 203 ? -11.202 -7.020 34.303 1.00 55.56 203 LEU A N 1
ATOM 1657 C CA . LEU A 1 203 ? -11.965 -5.777 34.095 1.00 55.56 203 LEU A CA 1
ATOM 1658 C C . LEU A 1 203 ? -11.306 -4.548 34.747 1.00 55.56 203 LEU A C 1
ATOM 1660 O O . LEU A 1 203 ? -11.774 -3.425 34.564 1.00 55.56 203 LEU A O 1
ATOM 1664 N N . THR A 1 204 ? -10.225 -4.760 35.494 1.00 48.84 204 THR A N 1
ATOM 1665 C CA . THR A 1 204 ? -9.374 -3.733 36.107 1.00 48.84 204 THR A CA 1
ATOM 1666 C C . THR A 1 204 ? -7.914 -4.145 35.939 1.00 48.84 204 THR A C 1
ATOM 1668 O O . THR A 1 204 ? -7.588 -5.303 36.213 1.00 48.84 204 THR A O 1
ATOM 1671 N N . TYR A 1 205 ? -7.069 -3.209 35.500 1.00 42.88 205 TYR A N 1
ATOM 1672 C CA . TYR A 1 205 ? -5.605 -3.321 35.496 1.00 42.88 205 TYR A CA 1
ATOM 1673 C C . TYR A 1 205 ? -5.025 -2.493 36.635 1.00 42.88 205 TYR A C 1
ATOM 1675 O O . TYR A 1 205 ? -5.560 -1.383 36.848 1.00 42.88 205 TYR A O 1
#

Foldseek 3Di:
DDPVVVVVVVVVVVVVVVVVVVVVVVVVVVVVVLVVLLVVLVVLLVVLVVQLVVLVVVCVQALPRDCVSNVVSLVSNVVSLVVCVPDPVCPPPVNPVVNVVSVVVVVVSVVVVVVVVVSVVVSVVLSVCLVVLVVVLVVQCVPCVPDPVVLNVLSVQLNVLSVVCSHPVDPCSVVSNVVSVVCQQVDDDPDPVVVVVCVVVVVYD

Secondary structure (DSSP, 8-state):
--HHHHHHHHHHHHH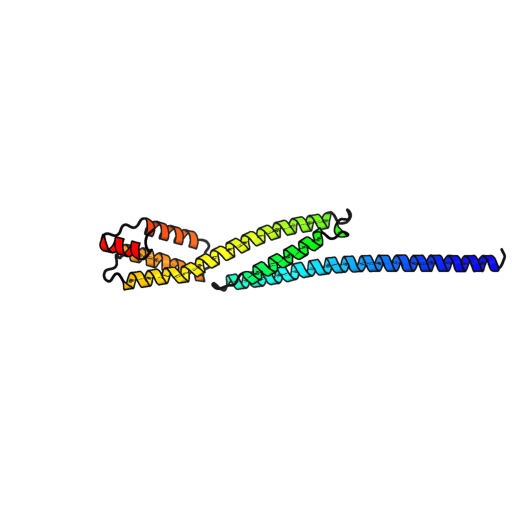HHHHHHHHHHHHHHHHHHHHHHHHHHHHHHHHHHHHHHHHHHHHHH-SS--THHHHHHHHHHHHHHHHHHH-TTTTSGGGHHHHHHHHHHHHHHHHHHHHHHHHHHHHHHHHHHHHHHHHHHHHHHHH-SS--HHHHHHHHHHHHHHHHHHHH--TTHHHHHHHHHHHHHT---SSHHHHHHHHHTT---

Mean predicted aligned error: 11.01 Å

Nearest PDB structures (foldseek):
  7sqc-assembly1_1W  TM=2.401E-01  e=5.956E+00  Chlamydomonas reinhardtii